Protein AF-H1VRW8-F1 (afdb_monomer_lite)

Sequence (304 aa):
MAVIACMCDESRIWDKITASVCCARELRLVHAARGQQSDLSEQDQMLAQRSVWFLYSLETDYAIHHGMLPILDLGWGSQFPSFEQGDDMIAVFYTHSELLHSVLKFQYSPRALNKSASAYDRRDRLQASCHVLNEWVSSLPTPLNEAYEAKTLQDIRDSRQLRKAFRVFCMYHQAVFFIHCPWVSPISSDDAGLSGIAEQTRERCIERCLESAFAVVKLANSGLFWEKGLERSSSSRWGDMGQLLLVSLCFIVYYLVNGEKASRKTAMPYLAICGGLFGRLSLDSDEASLLDHYLELVQMVRAN

Structure (mmCIF, N/CA/C/O backbone):
data_AF-H1VRW8-F1
#
_entry.id   AF-H1VRW8-F1
#
loop_
_atom_site.group_PDB
_atom_site.id
_atom_site.type_symbol
_atom_site.label_atom_id
_atom_site.label_alt_id
_atom_site.label_comp_id
_atom_site.label_asym_id
_atom_site.label_entity_id
_atom_site.label_seq_id
_atom_site.pdbx_PDB_ins_code
_atom_site.Cartn_x
_atom_site.Cartn_y
_atom_site.Cartn_z
_atom_site.occupancy
_atom_site.B_iso_or_equiv
_atom_site.auth_seq_id
_atom_site.auth_comp_id
_atom_site.auth_asym_id
_atom_site.auth_atom_id
_atom_site.pdbx_PDB_model_num
ATOM 1 N N . MET A 1 1 ? -4.641 -9.771 -14.505 1.00 23.50 1 MET A N 1
ATOM 2 C CA . MET A 1 1 ? -3.918 -10.866 -13.826 1.00 23.50 1 MET A CA 1
ATOM 3 C C . MET A 1 1 ? -4.057 -10.625 -12.322 1.00 23.50 1 MET A C 1
ATOM 5 O O . MET A 1 1 ? -3.219 -9.945 -11.769 1.00 23.50 1 MET A O 1
ATOM 9 N N . ALA A 1 2 ? -5.141 -10.951 -11.611 1.00 34.81 2 ALA A N 1
ATOM 10 C CA . ALA A 1 2 ? -5.995 -12.140 -11.669 1.00 34.81 2 ALA A CA 1
ATOM 11 C C . ALA A 1 2 ? -5.174 -13.436 -11.726 1.00 34.81 2 ALA A C 1
ATOM 13 O O . ALA A 1 2 ? -5.398 -14.281 -12.583 1.00 34.81 2 ALA A O 1
ATOM 14 N N . VAL A 1 3 ? -4.167 -13.536 -10.859 1.00 29.27 3 VAL A N 1
ATOM 15 C CA . VAL A 1 3 ? -3.512 -14.802 -10.536 1.00 29.27 3 VAL A CA 1
ATOM 16 C C . VAL A 1 3 ? -4.066 -15.243 -9.181 1.00 29.27 3 VAL A C 1
ATOM 18 O O . VAL A 1 3 ? -3.613 -14.783 -8.143 1.00 29.27 3 VAL A O 1
ATOM 21 N N . ILE A 1 4 ? -5.133 -16.046 -9.258 1.00 32.38 4 ILE A N 1
ATOM 22 C CA . ILE A 1 4 ? -5.378 -17.251 -8.448 1.00 32.38 4 ILE A CA 1
ATOM 23 C C . ILE A 1 4 ? -5.198 -17.016 -6.932 1.00 32.38 4 ILE A C 1
ATOM 25 O O . ILE A 1 4 ? -4.127 -17.224 -6.380 1.00 32.38 4 ILE A O 1
ATOM 29 N N . ALA A 1 5 ? -6.207 -16.501 -6.223 1.00 33.53 5 ALA A N 1
ATOM 30 C CA . ALA A 1 5 ? -7.242 -17.335 -5.593 1.00 33.53 5 ALA A CA 1
ATOM 31 C C . ALA A 1 5 ? -6.671 -18.650 -5.028 1.00 33.53 5 ALA A C 1
ATOM 33 O O . ALA A 1 5 ? -6.968 -19.737 -5.527 1.00 33.53 5 ALA A O 1
ATOM 34 N N . CYS A 1 6 ? -5.835 -18.552 -3.993 1.00 33.56 6 CYS A N 1
ATOM 35 C CA . CYS A 1 6 ? -5.402 -19.715 -3.229 1.00 33.56 6 CYS A CA 1
ATOM 36 C C . CYS A 1 6 ? -6.498 -20.076 -2.214 1.00 33.56 6 CYS A C 1
ATOM 38 O O . CYS A 1 6 ? -6.400 -19.833 -1.016 1.00 33.56 6 CYS A O 1
ATOM 40 N N . MET A 1 7 ? -7.588 -20.655 -2.723 1.00 44.28 7 MET A N 1
ATOM 41 C CA . MET A 1 7 ? -8.635 -21.245 -1.900 1.00 44.28 7 MET A CA 1
ATOM 42 C C . MET A 1 7 ? -8.117 -22.509 -1.214 1.00 44.28 7 MET A C 1
ATOM 44 O O . MET A 1 7 ? -8.010 -23.555 -1.846 1.00 44.28 7 MET A O 1
ATOM 48 N N . CYS A 1 8 ? -7.893 -22.414 0.094 1.00 35.62 8 CYS A N 1
ATOM 49 C CA . CYS A 1 8 ? -8.425 -23.339 1.098 1.00 35.62 8 CYS A CA 1
ATOM 50 C C . CYS A 1 8 ? -8.444 -22.605 2.454 1.00 35.62 8 CYS A C 1
ATOM 52 O O . CYS A 1 8 ? -7.407 -22.182 2.944 1.00 35.62 8 CYS A O 1
ATOM 54 N N . ASP A 1 9 ? -9.640 -22.459 3.037 1.00 50.91 9 ASP A N 1
ATOM 55 C CA . ASP A 1 9 ? -9.991 -21.760 4.298 1.00 50.91 9 ASP A CA 1
ATOM 56 C C . ASP A 1 9 ? -10.199 -20.221 4.246 1.00 50.91 9 ASP A C 1
ATOM 58 O O . ASP A 1 9 ? -10.736 -19.650 5.197 1.00 50.91 9 ASP A O 1
ATOM 62 N N . GLU A 1 10 ? -9.930 -19.545 3.118 1.00 55.31 10 GLU A N 1
ATOM 63 C CA . GLU A 1 10 ? -10.169 -18.091 2.963 1.00 55.31 10 GLU A CA 1
ATOM 64 C C . GLU A 1 10 ? -11.656 -17.699 2.887 1.00 55.31 10 GLU A C 1
ATOM 66 O O . GLU A 1 10 ? -12.032 -16.627 3.363 1.00 55.31 10 GLU A O 1
ATOM 71 N N . SER A 1 11 ? -12.536 -18.568 2.371 1.00 58.66 11 SER A N 1
ATOM 72 C CA . SER A 1 11 ? -13.981 -18.277 2.303 1.00 58.66 11 SER A CA 1
ATOM 73 C C . SER A 1 11 ? -14.593 -18.085 3.695 1.00 58.66 11 SER A C 1
ATOM 75 O O . SER A 1 11 ? -15.463 -17.242 3.889 1.00 58.66 11 SER A O 1
ATOM 77 N N . ARG A 1 12 ? -14.071 -18.802 4.701 1.00 69.06 12 ARG A N 1
ATOM 78 C CA . ARG A 1 12 ? -14.493 -18.646 6.098 1.00 69.06 12 ARG A CA 1
ATOM 79 C C . ARG A 1 12 ? -14.005 -17.343 6.721 1.00 69.06 12 ARG A C 1
ATOM 81 O O . ARG A 1 12 ? -14.584 -16.910 7.715 1.00 69.06 12 ARG A O 1
ATOM 88 N N . ILE A 1 13 ? -12.931 -16.743 6.204 1.00 80.50 13 ILE A N 1
ATOM 89 C CA . ILE A 1 13 ? -12.431 -15.454 6.699 1.00 80.50 13 ILE A CA 1
ATOM 90 C C . ILE A 1 13 ? -13.441 -14.368 6.347 1.00 80.50 13 ILE A C 1
ATOM 92 O O . ILE A 1 13 ? -13.844 -13.617 7.233 1.00 80.50 13 ILE A O 1
ATOM 96 N N . TRP A 1 14 ? -13.928 -14.348 5.104 1.00 85.69 14 TRP A N 1
ATOM 97 C CA . TRP A 1 14 ? -14.960 -13.399 4.699 1.00 85.69 14 TRP A CA 1
ATOM 98 C C . TRP A 1 14 ? -16.274 -13.582 5.460 1.00 85.69 14 TRP A C 1
ATOM 100 O O . TRP A 1 14 ? -16.854 -12.598 5.921 1.00 85.69 14 TRP A O 1
ATOM 110 N N . ASP A 1 15 ? -16.707 -14.829 5.673 1.00 85.44 15 ASP A N 1
ATOM 111 C CA . ASP A 1 15 ? -17.904 -15.122 6.471 1.00 85.44 15 ASP A CA 1
ATOM 112 C C . ASP A 1 15 ? -17.763 -14.591 7.907 1.00 85.44 15 ASP A C 1
ATOM 114 O O . ASP A 1 15 ? -18.689 -13.982 8.446 1.00 85.44 15 ASP A O 1
ATOM 118 N N . LYS A 1 16 ? -16.583 -14.763 8.521 1.00 87.19 16 LYS A N 1
ATOM 119 C CA . LYS A 1 16 ? -16.278 -14.236 9.860 1.00 87.19 16 LYS A CA 1
ATOM 120 C C . LYS A 1 16 ? -16.260 -12.712 9.882 1.00 87.19 16 LYS A C 1
ATOM 122 O O . LYS A 1 16 ? -16.879 -12.132 10.768 1.00 87.19 16 LYS A O 1
ATOM 127 N N . ILE A 1 17 ? -15.592 -12.071 8.919 1.00 89.12 17 ILE A N 1
ATOM 128 C CA . ILE A 1 17 ? -15.552 -10.606 8.799 1.00 89.12 17 ILE A CA 1
ATOM 129 C C . ILE A 1 17 ? -16.977 -10.063 8.660 1.00 89.12 17 ILE A C 1
ATOM 131 O O . ILE A 1 17 ? -17.381 -9.183 9.418 1.00 89.12 17 ILE A O 1
ATOM 135 N N . THR A 1 18 ? -17.775 -10.643 7.763 1.00 88.31 18 THR A N 1
ATOM 136 C CA . THR A 1 18 ? -19.164 -10.232 7.527 1.00 88.31 18 THR A CA 1
ATOM 137 C C . THR A 1 18 ? -20.024 -10.425 8.777 1.00 88.31 18 THR A C 1
ATOM 139 O O . THR A 1 18 ? -20.751 -9.512 9.170 1.00 88.31 18 THR A O 1
ATOM 142 N N . ALA A 1 19 ? -19.901 -11.565 9.467 1.00 87.38 19 ALA A N 1
ATOM 143 C CA . ALA A 1 19 ? -20.598 -11.811 10.728 1.00 87.38 19 ALA A CA 1
ATOM 144 C C . ALA A 1 19 ? -20.190 -10.808 11.823 1.00 87.38 19 ALA A C 1
ATOM 146 O O . ALA A 1 19 ? -21.047 -10.305 12.551 1.00 87.38 19 ALA A O 1
ATOM 147 N N . SER A 1 20 ? -18.903 -10.462 11.921 1.00 89.19 20 SER A N 1
ATOM 148 C CA . SER A 1 20 ? -18.413 -9.430 12.841 1.00 89.19 20 SER A CA 1
ATOM 149 C C . SER A 1 20 ? -18.966 -8.043 12.506 1.00 89.19 20 SER A C 1
ATOM 151 O O . SER A 1 20 ? -19.355 -7.314 13.417 1.00 89.19 20 SER A O 1
ATOM 153 N N . VAL A 1 21 ? -19.079 -7.690 11.222 1.00 87.88 21 VAL A N 1
ATOM 154 C CA . VAL A 1 21 ? -19.722 -6.443 10.771 1.00 87.88 21 VAL A CA 1
ATOM 155 C C . VAL A 1 21 ? -21.202 -6.409 11.151 1.00 87.88 21 VAL A C 1
ATOM 157 O O . VAL A 1 21 ? -21.678 -5.395 11.666 1.00 87.88 21 VAL A O 1
ATOM 160 N N . CYS A 1 22 ? -21.931 -7.508 10.946 1.00 87.50 22 CYS A N 1
ATOM 161 C CA . CYS A 1 22 ? -23.325 -7.631 11.374 1.00 87.50 22 CYS A CA 1
ATOM 162 C C . CYS A 1 22 ? -23.464 -7.465 12.894 1.00 87.50 22 CYS A C 1
ATOM 164 O O . CYS A 1 22 ? -24.266 -6.651 13.346 1.00 87.50 22 CYS A O 1
ATOM 166 N N . CYS A 1 23 ? -22.617 -8.137 13.675 1.00 87.69 23 CYS A N 1
ATOM 167 C CA . CYS A 1 23 ? -22.598 -8.011 15.131 1.00 87.69 23 CYS A CA 1
ATOM 168 C C . CYS A 1 23 ? -22.312 -6.565 15.581 1.00 87.69 23 CYS A C 1
ATOM 170 O O . CYS A 1 23 ? -23.032 -6.008 16.408 1.00 87.69 23 CYS A O 1
ATOM 172 N N . ALA A 1 24 ? -21.322 -5.898 14.977 1.00 86.00 24 ALA A N 1
ATOM 173 C CA . ALA A 1 24 ? -21.001 -4.504 15.284 1.00 86.00 24 ALA A CA 1
ATOM 174 C C . ALA A 1 24 ? -22.165 -3.540 14.976 1.00 86.00 24 ALA A C 1
ATOM 176 O O . ALA A 1 24 ? -22.364 -2.557 15.700 1.00 86.00 24 ALA A O 1
ATOM 177 N N . ARG A 1 25 ? -22.951 -3.823 13.924 1.00 85.69 25 ARG A N 1
ATOM 178 C CA . ARG A 1 25 ? -24.183 -3.089 13.577 1.00 85.69 25 ARG A CA 1
ATOM 179 C C . ARG A 1 25 ? -25.268 -3.283 14.625 1.00 85.69 25 ARG A C 1
ATOM 181 O O . ARG A 1 25 ? -25.836 -2.294 15.086 1.00 85.69 25 ARG A O 1
ATOM 188 N N . GLU A 1 26 ? -25.533 -4.528 15.005 1.00 86.69 26 GLU A N 1
ATOM 189 C CA . GLU A 1 26 ? -26.552 -4.884 15.998 1.00 86.69 26 GLU A CA 1
ATOM 190 C C . GLU A 1 26 ? -26.251 -4.264 17.364 1.00 86.69 26 GLU A C 1
ATOM 192 O O . GLU A 1 26 ? -27.126 -3.653 17.978 1.00 86.69 26 GLU A O 1
ATOM 197 N N . LEU A 1 27 ? -24.986 -4.315 17.785 1.00 83.94 27 LEU A N 1
ATOM 198 C CA . LEU A 1 27 ? -24.502 -3.699 19.021 1.00 83.94 27 LEU A CA 1
ATOM 199 C C . LEU A 1 27 ? -24.376 -2.169 18.936 1.00 83.94 27 LEU A C 1
ATOM 201 O O . LEU A 1 27 ? -24.047 -1.520 19.926 1.00 83.94 27 LEU A O 1
ATOM 205 N N . ARG A 1 28 ? -24.634 -1.570 17.765 1.00 84.50 28 ARG A N 1
ATOM 206 C CA . ARG A 1 28 ? -24.504 -0.128 17.503 1.00 84.50 28 ARG A CA 1
ATOM 207 C C . ARG A 1 28 ? -23.130 0.428 17.902 1.00 84.50 28 ARG A C 1
ATOM 209 O O . ARG A 1 28 ? -23.037 1.586 18.308 1.00 84.50 28 ARG A O 1
ATOM 216 N N . LEU A 1 29 ? -22.058 -0.351 17.717 1.00 80.56 29 LEU A N 1
ATOM 217 C CA . LEU A 1 29 ? -20.706 0.017 18.167 1.00 80.56 29 LEU A CA 1
ATOM 218 C C . LEU A 1 29 ? -20.201 1.327 17.554 1.00 80.56 29 LEU A C 1
ATOM 220 O O . LEU A 1 29 ? -19.465 2.055 18.202 1.00 80.56 29 LEU A O 1
ATOM 224 N N . VAL A 1 30 ? -20.640 1.682 16.345 1.00 76.44 30 VAL A N 1
ATOM 225 C CA . VAL A 1 30 ? -20.316 2.982 15.725 1.00 76.44 30 VAL A CA 1
ATOM 226 C C . VAL A 1 30 ? -20.925 4.150 16.498 1.00 76.44 30 VAL A C 1
ATOM 228 O O . VAL A 1 30 ? -20.300 5.195 16.637 1.00 76.44 30 VAL A O 1
ATOM 231 N N . HIS A 1 31 ? -22.146 3.987 17.009 1.00 74.12 31 HIS A N 1
ATOM 232 C CA . HIS A 1 31 ? -22.812 5.018 17.804 1.00 74.12 31 HIS A CA 1
ATOM 233 C C . HIS A 1 31 ? -22.132 5.138 19.172 1.00 74.12 31 HIS A C 1
ATOM 235 O O . HIS A 1 31 ? -21.858 6.250 19.619 1.00 74.12 31 HIS A O 1
ATOM 241 N N . ALA A 1 32 ? -21.778 4.003 19.788 1.00 69.25 32 ALA A N 1
ATOM 242 C CA . ALA A 1 32 ? -20.952 3.962 20.995 1.00 69.25 32 ALA A CA 1
ATOM 243 C C . ALA A 1 32 ? -19.605 4.679 20.790 1.00 69.25 32 ALA A C 1
ATOM 245 O O . ALA A 1 32 ? -19.261 5.578 21.549 1.00 69.25 32 ALA A O 1
ATOM 246 N N . ALA A 1 33 ? -18.899 4.361 19.701 1.00 69.12 33 ALA A N 1
ATOM 247 C CA . ALA A 1 33 ? -17.614 4.956 19.331 1.00 69.12 33 ALA A CA 1
ATOM 248 C C . ALA A 1 33 ? -17.690 6.457 18.998 1.00 69.12 33 ALA A C 1
ATOM 250 O O . ALA A 1 33 ? -16.664 7.129 18.955 1.00 69.12 33 ALA A O 1
ATOM 251 N N . ARG A 1 34 ? -18.888 6.987 18.721 1.00 71.06 34 ARG A N 1
ATOM 252 C CA . ARG A 1 34 ? -19.152 8.420 18.502 1.00 71.06 34 ARG A CA 1
ATOM 253 C C . ARG A 1 34 ? -19.614 9.144 19.771 1.00 71.06 34 ARG A C 1
ATOM 255 O O . ARG A 1 34 ? -20.031 10.295 19.679 1.00 71.06 34 ARG A O 1
ATOM 262 N N . GLY A 1 35 ? -19.619 8.470 20.923 1.00 68.38 35 GLY A N 1
ATOM 263 C CA . GLY A 1 35 ? -20.143 9.022 22.176 1.00 68.38 35 GLY A CA 1
ATOM 264 C C . GLY A 1 35 ? -21.657 9.262 22.149 1.00 68.38 35 GLY A C 1
ATOM 265 O O . GLY A 1 35 ? -22.179 10.036 22.943 1.00 68.38 35 GLY A O 1
ATOM 266 N N . GLN A 1 36 ? -22.385 8.626 21.223 1.00 74.12 36 GLN A N 1
ATOM 267 C CA . GLN A 1 36 ? -23.837 8.791 21.075 1.00 74.12 36 GLN A CA 1
ATOM 268 C C . GLN A 1 36 ? -24.636 7.861 22.001 1.00 74.12 36 GLN A C 1
ATOM 270 O O . GLN A 1 36 ? -25.863 7.926 22.023 1.00 74.12 36 GLN A O 1
ATOM 275 N N . GLN A 1 37 ? -23.958 6.991 22.755 1.00 73.06 37 GLN A N 1
ATOM 276 C CA . GLN A 1 37 ? -24.552 6.176 23.814 1.00 73.06 37 GLN A CA 1
ATOM 277 C C . GLN A 1 37 ? -24.079 6.695 25.174 1.00 73.06 37 GLN A C 1
ATOM 279 O O . GLN A 1 37 ? -22.949 6.440 25.583 1.00 73.06 37 GLN A O 1
ATOM 284 N N . SER A 1 38 ? -24.960 7.429 25.858 1.00 62.25 38 SER A N 1
ATOM 285 C CA . SER A 1 38 ? -24.697 8.088 27.147 1.00 62.25 38 SER A CA 1
ATOM 286 C C . SER A 1 38 ? -24.424 7.130 28.303 1.00 62.25 38 SER A C 1
ATOM 288 O O . SER A 1 38 ? -23.848 7.539 29.305 1.00 62.25 38 SER A O 1
ATOM 290 N N . ASP A 1 39 ? -24.846 5.874 28.169 1.00 78.25 39 ASP A N 1
ATOM 291 C CA . ASP A 1 39 ? -24.886 4.921 29.282 1.00 78.25 39 ASP A CA 1
ATOM 292 C C . ASP A 1 39 ? -23.589 4.103 29.408 1.00 78.25 39 ASP A C 1
ATOM 294 O O . ASP A 1 39 ? -23.427 3.335 30.354 1.00 78.25 39 ASP A O 1
ATOM 298 N N . LEU A 1 40 ? -22.662 4.252 28.454 1.00 79.12 40 LEU A N 1
ATOM 299 C CA . LEU A 1 40 ? -21.377 3.555 28.456 1.00 79.12 40 LEU A CA 1
ATOM 300 C C . LEU A 1 40 ? -20.322 4.329 29.243 1.00 79.12 40 LEU A C 1
ATOM 302 O O . LEU A 1 40 ? -20.218 5.551 29.124 1.00 79.12 40 LEU A O 1
ATOM 306 N N . SER A 1 41 ? -19.486 3.596 29.980 1.00 86.19 41 SER A N 1
ATOM 307 C CA . SER A 1 41 ? -18.291 4.170 30.592 1.00 86.19 41 SER A CA 1
ATOM 308 C C . SER A 1 41 ? -17.312 4.668 29.519 1.00 86.19 41 SER A C 1
ATOM 310 O O . SER A 1 41 ? -17.294 4.166 28.394 1.00 86.19 41 SER A O 1
ATOM 312 N N . GLU A 1 42 ? -16.454 5.628 29.864 1.00 83.12 42 GLU A N 1
ATOM 313 C CA . GLU A 1 42 ? -15.405 6.137 28.964 1.00 83.12 42 GLU A CA 1
ATOM 314 C C . GLU A 1 42 ? -14.486 5.008 28.459 1.00 83.12 42 GLU A C 1
ATOM 316 O O . GLU A 1 42 ? -14.111 4.959 27.287 1.00 83.12 42 GLU A O 1
ATOM 321 N N . GLN A 1 43 ? -14.188 4.036 29.327 1.00 84.50 43 GLN A N 1
ATOM 322 C CA . GLN A 1 43 ? -13.401 2.858 28.974 1.00 84.50 43 GLN A CA 1
ATOM 323 C C . GLN A 1 43 ? -14.112 1.975 27.939 1.00 84.50 43 GLN A C 1
ATOM 325 O O . GLN A 1 43 ? -13.477 1.524 26.983 1.00 84.50 43 GLN A O 1
ATOM 330 N N . ASP A 1 44 ? -15.420 1.758 28.087 1.00 84.00 44 ASP A N 1
ATOM 331 C CA . ASP A 1 44 ? -16.205 0.975 27.128 1.00 84.00 44 ASP A CA 1
ATOM 332 C C . ASP A 1 44 ? -16.345 1.698 25.785 1.00 84.00 44 ASP A C 1
ATOM 334 O O . ASP A 1 44 ? -16.291 1.060 24.732 1.00 84.00 44 ASP A O 1
ATOM 338 N N . GLN A 1 45 ? -16.456 3.030 25.796 1.00 81.94 45 GLN A N 1
ATOM 339 C CA . GLN A 1 45 ? -16.461 3.840 24.576 1.00 81.94 45 GLN A CA 1
ATOM 340 C C . GLN A 1 45 ? -15.124 3.733 23.827 1.00 81.94 45 GLN A C 1
ATOM 342 O O . GLN A 1 45 ? -15.120 3.493 22.616 1.00 81.94 45 GLN A O 1
ATOM 347 N N . MET A 1 46 ? -13.992 3.814 24.537 1.00 81.62 46 MET A N 1
ATOM 348 C CA . MET A 1 46 ? -12.663 3.599 23.950 1.00 81.62 46 MET A CA 1
ATOM 349 C C . MET A 1 46 ? -12.512 2.186 23.373 1.00 81.62 46 MET A C 1
ATOM 351 O O . MET A 1 46 ? -12.011 2.015 22.260 1.00 81.62 46 MET A O 1
ATOM 355 N N . LEU A 1 47 ? -12.962 1.154 24.093 1.00 83.44 47 LEU A N 1
ATOM 356 C CA . LEU A 1 47 ? -12.917 -0.227 23.605 1.00 83.44 47 LEU A CA 1
ATOM 357 C C . LEU A 1 47 ? -13.796 -0.425 22.366 1.00 83.44 47 LEU A C 1
ATOM 359 O O . LEU A 1 47 ? -13.360 -1.073 21.409 1.00 83.44 47 LEU A O 1
ATOM 363 N N . ALA A 1 48 ? -14.996 0.157 22.347 1.00 83.50 48 ALA A N 1
ATOM 364 C CA . ALA A 1 48 ? -15.880 0.130 21.188 1.00 83.50 48 ALA A CA 1
ATOM 365 C C . ALA A 1 48 ? -15.219 0.801 19.974 1.00 83.50 48 ALA A C 1
ATOM 367 O O . ALA A 1 48 ? -15.193 0.212 18.893 1.00 83.50 48 ALA A O 1
ATOM 368 N N . GLN A 1 49 ? -14.609 1.975 20.157 1.00 83.06 49 GLN A N 1
ATOM 369 C CA . GLN A 1 49 ? -13.896 2.687 19.095 1.00 83.06 49 GLN A CA 1
ATOM 370 C C . GLN A 1 49 ? -12.729 1.868 18.533 1.00 83.06 49 GLN A C 1
ATOM 372 O O . GLN A 1 49 ? -12.656 1.655 17.323 1.00 83.06 49 GLN A O 1
ATOM 377 N N . ARG A 1 50 ? -11.861 1.323 19.395 1.00 85.19 50 ARG A N 1
ATOM 378 C CA . ARG A 1 50 ? -10.729 0.483 18.961 1.00 85.19 50 ARG A CA 1
ATOM 379 C C . ARG A 1 50 ? -11.187 -0.789 18.252 1.00 85.19 50 ARG A C 1
ATOM 381 O O . ARG A 1 50 ? -10.539 -1.224 17.303 1.00 85.19 50 ARG A O 1
ATOM 388 N N . SER A 1 51 ? -12.306 -1.368 18.685 1.00 86.56 51 SER A N 1
ATOM 389 C CA . SER A 1 51 ? -12.901 -2.544 18.043 1.00 86.56 51 SER A CA 1
ATOM 390 C C . SER A 1 51 ? -13.429 -2.214 16.646 1.00 86.56 51 SER A C 1
ATOM 392 O O . SER A 1 51 ? -13.203 -2.982 15.713 1.00 86.56 51 SER A O 1
ATOM 394 N N . VAL A 1 52 ? -14.078 -1.054 16.480 1.00 86.06 52 VAL A N 1
ATOM 395 C CA . VAL A 1 52 ? -14.536 -0.563 15.171 1.00 86.06 52 VAL A CA 1
ATOM 396 C C . VAL A 1 52 ? -13.350 -0.291 14.248 1.00 86.06 52 VAL A C 1
ATOM 398 O O . VAL A 1 52 ? -13.373 -0.746 13.110 1.00 86.06 52 VAL A O 1
ATOM 401 N N . TRP A 1 53 ? -12.293 0.371 14.727 1.00 87.38 53 TRP A N 1
ATOM 402 C CA . TRP A 1 53 ? -11.072 0.616 13.948 1.00 87.38 53 TRP A CA 1
ATOM 403 C C . TRP A 1 53 ? -10.393 -0.671 13.487 1.00 87.38 53 TRP A C 1
ATOM 405 O O . TRP A 1 53 ? -10.015 -0.799 12.322 1.00 87.38 53 TRP A O 1
ATOM 415 N N . PHE A 1 54 ? -10.267 -1.643 14.389 1.00 87.88 54 PHE A N 1
ATOM 416 C CA . PHE A 1 54 ? -9.687 -2.940 14.068 1.00 87.88 54 PHE A CA 1
ATOM 417 C C . PHE A 1 54 ? -10.516 -3.690 13.019 1.00 87.88 54 PHE A C 1
ATOM 419 O O . PHE A 1 54 ? -9.967 -4.153 12.020 1.00 87.88 54 PHE A O 1
ATOM 426 N N . LEU A 1 55 ? -11.838 -3.757 13.205 1.00 89.56 55 LEU A N 1
ATOM 427 C CA . LEU A 1 55 ? -12.742 -4.407 12.258 1.00 89.56 55 LEU A CA 1
ATOM 428 C C . LEU A 1 55 ? -12.736 -3.709 10.892 1.00 89.56 55 LEU A C 1
ATOM 430 O O . LEU A 1 55 ? -12.689 -4.384 9.869 1.00 89.56 55 LEU A O 1
ATOM 434 N N . TYR A 1 56 ? -12.732 -2.374 10.881 1.00 89.62 56 TYR A N 1
ATOM 435 C CA . TYR A 1 56 ? -12.623 -1.567 9.668 1.00 89.62 56 TYR A CA 1
ATOM 436 C C . TYR A 1 56 ? -11.340 -1.868 8.896 1.00 89.62 56 TYR A C 1
ATOM 438 O O . TYR A 1 56 ? -11.386 -2.049 7.680 1.00 89.62 56 TYR A O 1
ATOM 446 N N . SER A 1 57 ? -10.215 -1.973 9.608 1.00 89.44 57 SER A N 1
ATOM 447 C CA . SER A 1 57 ? -8.919 -2.266 8.995 1.00 89.44 57 SER A CA 1
ATOM 448 C C . SER A 1 57 ? -8.904 -3.651 8.352 1.00 89.44 57 SER A C 1
ATOM 450 O O . SER A 1 57 ? -8.522 -3.792 7.196 1.00 89.44 57 SER A O 1
ATOM 452 N N . LEU A 1 58 ? -9.378 -4.668 9.080 1.00 89.06 58 LEU A N 1
ATOM 453 C CA . LEU A 1 58 ? -9.445 -6.041 8.575 1.00 89.06 58 LEU A CA 1
ATOM 454 C C . LEU A 1 58 ? -10.364 -6.178 7.359 1.00 89.06 58 LEU A C 1
ATOM 456 O O . LEU A 1 58 ? -10.018 -6.853 6.393 1.00 89.06 58 LEU A O 1
ATOM 460 N N . GLU A 1 59 ? -11.548 -5.573 7.421 1.00 90.38 59 GLU A N 1
ATOM 461 C CA . GLU A 1 59 ? -12.543 -5.676 6.356 1.00 90.38 59 GLU A CA 1
ATOM 462 C C . GLU A 1 59 ? -12.090 -4.948 5.092 1.00 90.38 59 GLU A C 1
ATOM 464 O O . GLU A 1 59 ? -12.153 -5.523 4.007 1.00 90.38 59 GLU A O 1
ATOM 469 N N . THR A 1 60 ? -11.569 -3.726 5.237 1.00 89.50 60 THR A N 1
ATOM 470 C CA . THR A 1 60 ? -11.063 -2.933 4.110 1.00 89.50 60 THR A CA 1
ATOM 471 C C . THR A 1 60 ? -9.892 -3.632 3.431 1.00 89.50 60 THR A C 1
ATOM 473 O O . THR A 1 60 ? -9.881 -3.754 2.206 1.00 89.50 60 THR A O 1
ATOM 476 N N . ASP A 1 61 ? -8.927 -4.116 4.214 1.00 86.38 61 ASP A N 1
ATOM 477 C CA . ASP A 1 61 ? -7.765 -4.830 3.693 1.00 86.38 61 ASP A CA 1
ATOM 478 C C . ASP A 1 61 ? -8.186 -6.089 2.923 1.00 86.38 61 ASP A C 1
ATOM 480 O O . ASP A 1 61 ? -7.797 -6.271 1.767 1.00 86.38 61 ASP A O 1
ATOM 484 N N . TYR A 1 62 ? -9.068 -6.907 3.508 1.00 86.75 62 TYR A N 1
ATOM 485 C CA . TYR A 1 62 ? -9.584 -8.102 2.844 1.00 86.75 62 TYR A CA 1
ATOM 486 C C . TYR A 1 62 ? -10.323 -7.754 1.547 1.00 86.75 62 TYR A C 1
ATOM 488 O O . TYR A 1 62 ? -10.057 -8.360 0.507 1.00 86.75 62 TYR A O 1
ATOM 496 N N . ALA A 1 63 ? -11.231 -6.774 1.582 1.00 87.81 63 ALA A N 1
ATOM 497 C CA . ALA A 1 63 ? -12.009 -6.371 0.418 1.00 87.81 63 ALA A CA 1
ATOM 498 C C . ALA A 1 63 ? -11.100 -5.921 -0.733 1.00 87.81 63 ALA A C 1
ATOM 500 O O . ALA A 1 63 ? -11.248 -6.408 -1.854 1.00 87.81 63 ALA A O 1
ATOM 501 N N . ILE A 1 64 ? -10.110 -5.069 -0.456 1.00 85.38 64 ILE A N 1
ATOM 502 C CA . ILE A 1 64 ? -9.180 -4.557 -1.470 1.00 85.38 64 ILE A CA 1
ATOM 503 C C . ILE A 1 64 ? -8.345 -5.684 -2.081 1.00 85.38 64 ILE A C 1
ATOM 505 O O . ILE A 1 64 ? -8.256 -5.769 -3.309 1.00 85.38 64 ILE A O 1
ATOM 509 N N . HIS A 1 65 ? -7.789 -6.580 -1.262 1.00 82.75 65 HIS A N 1
ATOM 510 C CA . HIS A 1 65 ? -7.006 -7.720 -1.750 1.00 82.75 65 HIS A CA 1
ATOM 511 C C . HIS A 1 65 ? -7.807 -8.650 -2.672 1.00 82.75 65 HIS A C 1
ATOM 513 O O . HIS A 1 65 ? -7.245 -9.239 -3.595 1.00 82.75 65 HIS A O 1
ATOM 519 N N . HIS A 1 66 ? -9.122 -8.739 -2.470 1.00 82.56 66 HIS A N 1
ATOM 520 C CA . HIS A 1 66 ? -10.020 -9.574 -3.270 1.00 82.56 66 HIS A CA 1
ATOM 521 C C . HIS A 1 66 ? -10.747 -8.798 -4.382 1.00 82.56 66 HIS A C 1
ATOM 523 O O . HIS A 1 66 ? -11.623 -9.351 -5.047 1.00 82.56 66 HIS A O 1
ATOM 529 N N . GLY A 1 67 ? -10.404 -7.523 -4.608 1.00 80.00 67 GLY A N 1
ATOM 530 C CA . GLY A 1 67 ? -11.043 -6.687 -5.629 1.00 80.00 67 GLY A CA 1
ATOM 531 C C . GLY A 1 67 ? -12.519 -6.376 -5.348 1.00 80.00 67 GLY A C 1
ATOM 532 O O . GLY A 1 67 ? -13.287 -6.128 -6.278 1.00 80.00 67 GLY A O 1
ATOM 533 N N . MET A 1 68 ? -12.924 -6.412 -4.080 1.00 84.06 68 MET A N 1
ATOM 534 C CA . MET A 1 68 ? -14.266 -6.088 -3.605 1.00 84.06 68 MET A CA 1
ATOM 535 C C . MET A 1 68 ? -14.334 -4.649 -3.079 1.00 84.06 68 MET A C 1
ATOM 537 O O . MET A 1 68 ? -13.329 -4.048 -2.699 1.00 84.06 68 MET A O 1
ATOM 541 N N . LEU A 1 69 ? -15.545 -4.090 -3.035 1.00 82.56 69 LEU A N 1
ATOM 542 C CA . LEU A 1 69 ? -15.797 -2.826 -2.342 1.00 82.56 69 LEU A CA 1
ATOM 543 C C . LEU A 1 69 ? -15.987 -3.095 -0.842 1.00 82.56 69 LEU A C 1
ATOM 545 O O . LEU A 1 69 ? -16.769 -3.993 -0.517 1.00 82.56 69 LEU A O 1
ATOM 549 N N . PRO A 1 70 ? -15.348 -2.316 0.052 1.00 86.94 70 PRO A N 1
ATOM 550 C CA . PRO A 1 70 ? -15.580 -2.440 1.486 1.00 86.94 70 PRO A CA 1
ATOM 551 C C . PRO A 1 70 ? -17.064 -2.274 1.856 1.00 86.94 70 PRO A C 1
ATOM 553 O O . PRO A 1 70 ? -17.755 -1.384 1.347 1.00 86.94 70 PRO A O 1
ATOM 556 N N . ILE A 1 71 ? -17.560 -3.129 2.752 1.00 86.50 71 ILE A N 1
ATOM 557 C CA . ILE A 1 71 ? -18.910 -3.076 3.332 1.00 86.50 71 ILE A CA 1
ATOM 558 C C . ILE A 1 71 ? -19.018 -1.913 4.323 1.00 86.50 71 ILE A C 1
ATOM 560 O O . ILE A 1 71 ? -20.096 -1.318 4.482 1.00 86.50 71 ILE A O 1
ATOM 564 N N . LEU A 1 72 ? -17.933 -1.627 5.044 1.00 83.88 72 LEU A N 1
ATOM 565 C CA . LEU A 1 72 ? -17.863 -0.533 5.999 1.00 83.88 72 LEU A CA 1
ATOM 566 C C . LEU A 1 72 ? -17.524 0.766 5.265 1.00 83.88 72 LEU A C 1
ATOM 568 O O . LEU A 1 72 ? -16.515 0.868 4.575 1.00 83.88 72 LEU A O 1
ATOM 572 N N . ASP A 1 73 ? -18.378 1.780 5.404 1.00 79.56 73 ASP A N 1
ATOM 573 C CA . ASP A 1 73 ? -18.151 3.072 4.753 1.00 79.56 73 ASP A CA 1
ATOM 574 C C . ASP A 1 73 ? -17.095 3.898 5.509 1.00 79.56 73 ASP A C 1
ATOM 576 O O . ASP A 1 73 ? -16.969 3.774 6.724 1.00 79.56 73 ASP A O 1
ATOM 580 N N . LEU A 1 74 ? -16.410 4.813 4.813 1.00 69.44 74 LEU A N 1
ATOM 581 C CA . LEU A 1 74 ? -15.442 5.766 5.386 1.00 69.44 74 LEU A CA 1
ATOM 582 C C . LEU A 1 74 ? -16.012 6.514 6.602 1.00 69.44 74 LEU A C 1
ATOM 584 O O . LEU A 1 74 ? -15.305 6.802 7.558 1.00 69.44 74 LEU A O 1
ATOM 588 N N . GLY A 1 75 ? -17.320 6.787 6.606 1.00 65.62 75 GLY A N 1
ATOM 589 C CA . GLY A 1 75 ? -17.985 7.451 7.726 1.00 65.62 75 GLY A CA 1
ATOM 590 C C . GLY A 1 75 ? -17.982 6.649 9.031 1.00 65.62 75 GLY A C 1
ATOM 591 O O . GLY A 1 75 ? -18.358 7.189 10.063 1.00 65.62 75 GLY A O 1
ATOM 592 N N . TRP A 1 76 ? -17.594 5.376 9.035 1.00 67.75 76 TRP A N 1
ATOM 593 C CA . TRP A 1 76 ? -17.533 4.565 10.254 1.00 67.75 76 TRP A CA 1
ATOM 594 C C . TRP A 1 76 ? -16.376 4.964 11.175 1.00 67.75 76 TRP A C 1
ATOM 596 O O . TRP A 1 76 ? -16.414 4.656 12.367 1.00 67.75 76 TRP A O 1
ATOM 606 N N . GLY A 1 77 ? -15.426 5.738 10.651 1.00 59.91 77 GLY A N 1
ATOM 607 C CA . GLY A 1 77 ? -14.481 6.519 11.427 1.00 59.91 77 GLY A CA 1
ATOM 608 C C . GLY A 1 77 ? -15.148 7.581 12.274 1.00 59.91 77 GLY A C 1
ATOM 609 O O . GLY A 1 77 ? -15.655 8.570 11.751 1.00 59.91 77 GLY A O 1
ATOM 610 N N . SER A 1 78 ? -15.193 7.391 13.590 1.00 56.34 78 SER A N 1
ATOM 611 C CA . SER A 1 78 ? -15.853 8.345 14.483 1.00 56.34 78 SER A CA 1
ATOM 612 C C . SER A 1 78 ? -15.009 9.578 14.804 1.00 56.34 78 SER A C 1
ATOM 614 O O . SER A 1 78 ? -15.592 10.609 15.120 1.00 56.34 78 SER A O 1
ATOM 616 N N . GLN A 1 79 ? -13.679 9.493 14.698 1.00 61.59 79 GLN A N 1
ATOM 617 C CA . GLN A 1 79 ? -12.699 10.553 14.967 1.00 61.59 79 GLN A CA 1
ATOM 618 C C . GLN A 1 79 ? -11.336 10.117 14.416 1.00 61.59 79 GLN A C 1
ATOM 620 O O . GLN A 1 79 ? -10.995 8.935 14.507 1.00 61.59 79 GLN A O 1
ATOM 625 N N . PHE A 1 80 ? -10.555 11.058 13.876 1.00 59.31 80 PHE A N 1
ATOM 626 C CA . PHE A 1 80 ? -9.152 10.795 13.555 1.00 59.31 80 PHE A CA 1
ATOM 627 C C . PHE A 1 80 ? -8.422 10.488 14.874 1.00 59.31 80 PHE A C 1
ATOM 629 O O . PHE A 1 80 ? -8.566 11.274 15.816 1.00 59.31 80 PHE A O 1
ATOM 636 N N . PRO A 1 81 ? -7.702 9.361 14.995 1.00 63.56 81 PRO A N 1
ATOM 637 C CA . PRO A 1 81 ? -7.034 9.012 16.242 1.00 63.56 81 PRO A CA 1
ATOM 638 C C . PRO A 1 81 ? -6.074 10.124 16.672 1.00 63.56 81 PRO A C 1
ATOM 640 O O . PRO A 1 81 ? -5.234 10.557 15.880 1.00 63.56 81 PRO A O 1
ATOM 643 N N . SER A 1 82 ? -6.153 10.564 17.933 1.00 60.56 82 SER A N 1
ATOM 644 C CA . SER A 1 82 ? -5.055 11.325 18.520 1.00 60.56 82 SER A CA 1
ATOM 645 C C . SER A 1 82 ? -3.918 10.344 18.813 1.00 60.56 82 SER A C 1
ATOM 647 O O . SER A 1 82 ? -4.067 9.375 19.559 1.00 60.56 82 SER A O 1
ATOM 649 N N . PHE A 1 83 ? -2.754 10.554 18.197 1.00 61.97 83 PHE A N 1
ATOM 650 C CA . PHE A 1 83 ? -1.563 9.738 18.453 1.00 61.97 83 PHE A CA 1
ATOM 651 C C . PHE A 1 83 ? -0.898 10.128 19.786 1.00 61.97 83 PHE A C 1
ATOM 653 O O . PHE A 1 83 ? 0.321 10.249 19.857 1.00 61.97 83 PHE A O 1
ATOM 660 N N . GLU A 1 84 ? -1.674 10.338 20.853 1.00 54.16 84 GLU A N 1
ATOM 661 C CA . GLU A 1 84 ? -1.188 10.855 22.144 1.00 54.16 84 GLU A CA 1
ATOM 662 C C . GLU A 1 84 ? -0.118 9.965 22.793 1.00 54.16 84 GLU A C 1
ATOM 664 O O . GLU A 1 84 ? 0.753 10.463 23.501 1.00 54.16 84 GLU A O 1
ATOM 669 N N . GLN A 1 85 ? -0.123 8.660 22.500 1.00 54.78 85 GLN A N 1
ATOM 670 C CA . GLN A 1 85 ? 0.918 7.718 22.938 1.00 54.78 85 GLN A CA 1
ATOM 671 C C . GLN A 1 85 ? 1.963 7.398 21.853 1.00 54.78 85 GLN A C 1
ATOM 673 O O . GLN A 1 85 ? 2.887 6.625 22.092 1.00 54.78 85 GLN A O 1
ATOM 678 N N . GLY A 1 86 ? 1.860 8.009 20.667 1.00 54.62 86 GLY A N 1
ATOM 679 C CA . GLY A 1 86 ? 2.876 7.972 19.609 1.00 54.62 86 GLY A CA 1
ATOM 680 C C . GLY A 1 86 ? 3.166 6.597 18.994 1.00 54.62 86 GLY A C 1
ATOM 681 O O . GLY A 1 86 ? 4.070 6.474 18.171 1.00 54.62 86 GLY A O 1
ATOM 682 N N . ASP A 1 87 ? 2.452 5.542 19.392 1.00 64.06 87 ASP A N 1
ATOM 683 C CA . ASP A 1 87 ? 2.865 4.176 19.078 1.00 64.06 87 ASP A CA 1
ATOM 684 C C . ASP A 1 87 ? 1.695 3.191 18.866 1.00 64.06 87 ASP A C 1
ATOM 686 O O . ASP A 1 87 ? 1.907 1.971 18.789 1.00 64.06 87 ASP A O 1
ATOM 690 N N . ASP A 1 88 ? 0.475 3.710 18.727 1.00 84.69 88 ASP A N 1
ATOM 691 C CA . ASP A 1 88 ? -0.739 2.921 18.556 1.00 84.69 88 ASP A CA 1
ATOM 692 C C . ASP A 1 88 ? -0.879 2.363 17.133 1.00 84.69 88 ASP A C 1
ATOM 694 O O . ASP A 1 88 ? -1.397 3.009 16.223 1.00 84.69 88 ASP A O 1
ATOM 698 N N . MET A 1 89 ? -0.468 1.109 16.948 1.00 87.62 89 MET A N 1
ATOM 699 C CA . MET A 1 89 ? -0.572 0.458 15.644 1.00 87.62 89 MET A CA 1
ATOM 700 C C . MET A 1 89 ? -2.014 0.256 15.173 1.00 87.62 89 MET A C 1
ATOM 702 O O . MET A 1 89 ? -2.211 0.221 13.967 1.00 87.62 89 MET A O 1
ATOM 706 N N . ILE A 1 90 ? -3.016 0.141 16.058 1.00 87.81 90 ILE A N 1
ATOM 707 C CA . ILE A 1 90 ? -4.420 -0.008 15.622 1.00 87.81 90 ILE A CA 1
ATOM 708 C C . ILE A 1 90 ? -4.870 1.266 14.907 1.00 87.81 90 ILE A C 1
ATOM 710 O O . ILE A 1 90 ? -5.451 1.180 13.830 1.00 87.81 90 ILE A O 1
ATOM 714 N N . ALA A 1 91 ? -4.534 2.430 15.466 1.00 87.31 91 ALA A N 1
ATOM 715 C CA . ALA A 1 91 ? -4.769 3.716 14.822 1.00 87.31 91 ALA A CA 1
ATOM 716 C C . ALA A 1 91 ? -4.047 3.818 13.467 1.00 87.31 91 ALA A C 1
ATOM 718 O O . ALA A 1 91 ? -4.650 4.254 12.493 1.00 87.31 91 ALA A O 1
ATOM 719 N N . VAL A 1 92 ? -2.790 3.361 13.383 1.00 90.50 92 VAL A N 1
ATOM 720 C CA . VAL A 1 92 ? -2.015 3.347 12.126 1.00 90.50 92 VAL A CA 1
ATOM 721 C C . VAL A 1 92 ? -2.658 2.450 11.059 1.00 90.50 92 VAL A C 1
ATOM 723 O O . VAL A 1 92 ? -2.799 2.883 9.918 1.00 90.50 92 VAL A O 1
ATOM 726 N N . PHE A 1 93 ? -3.063 1.223 11.412 1.00 89.75 93 PHE A N 1
ATOM 727 C CA . PHE A 1 93 ? -3.760 0.304 10.496 1.00 89.75 93 PHE A CA 1
ATOM 728 C C . PHE A 1 93 ? -5.077 0.904 9.995 1.00 89.75 93 PHE A C 1
ATOM 730 O O . PHE A 1 93 ? -5.398 0.823 8.809 1.00 89.75 93 PHE A O 1
ATOM 737 N N . TYR A 1 94 ? -5.814 1.541 10.899 1.00 89.19 94 TYR A N 1
ATOM 738 C CA . TYR A 1 94 ? -7.089 2.163 10.595 1.00 89.19 94 TYR A CA 1
ATOM 739 C C . TYR A 1 94 ? -6.941 3.345 9.630 1.00 89.19 94 TYR A C 1
ATOM 741 O O . TYR A 1 94 ? -7.587 3.348 8.582 1.00 89.19 94 TYR A O 1
ATOM 749 N N . THR A 1 95 ? -6.041 4.295 9.906 1.00 90.69 95 THR A N 1
ATOM 750 C CA . THR A 1 95 ? -5.834 5.454 9.021 1.00 90.69 95 THR A CA 1
ATOM 751 C C . THR A 1 95 ? -5.206 5.060 7.682 1.00 90.69 95 THR A C 1
ATOM 753 O O . THR A 1 95 ? -5.505 5.673 6.658 1.00 90.69 95 THR A O 1
ATOM 756 N N . HIS A 1 96 ? -4.392 3.998 7.645 1.00 93.06 96 HIS A N 1
ATOM 757 C CA . HIS A 1 96 ? -3.915 3.407 6.388 1.00 93.06 96 HIS A CA 1
ATOM 758 C C . HIS A 1 96 ? -5.064 2.796 5.573 1.00 93.06 96 HIS A C 1
ATOM 760 O O . HIS A 1 96 ? -5.155 3.009 4.364 1.00 93.06 96 HIS A O 1
ATOM 766 N N . SER A 1 97 ? -5.999 2.113 6.230 1.00 92.06 97 SER A N 1
ATOM 767 C CA . SER A 1 97 ? -7.191 1.563 5.574 1.00 92.06 97 SER A CA 1
ATOM 768 C C . SER A 1 97 ? -8.116 2.667 5.052 1.00 92.06 97 SER A C 1
ATOM 770 O O . SER A 1 97 ? -8.656 2.558 3.952 1.00 92.06 97 SER A O 1
ATOM 772 N N . GLU A 1 98 ? -8.269 3.775 5.785 1.00 91.06 98 GLU A N 1
ATOM 773 C CA . GLU A 1 98 ? -8.977 4.967 5.295 1.00 91.06 98 GLU A CA 1
ATOM 774 C C . GLU A 1 98 ? -8.316 5.573 4.055 1.00 91.06 98 GLU A C 1
ATOM 776 O O . GLU A 1 98 ? -9.013 5.925 3.097 1.00 91.06 98 GLU A O 1
ATOM 781 N N . LEU A 1 99 ? -6.982 5.654 4.044 1.00 93.38 99 LEU A N 1
ATOM 782 C CA . LEU A 1 99 ? -6.202 6.058 2.878 1.00 93.38 99 LEU A CA 1
ATOM 783 C C . LEU A 1 99 ? -6.521 5.156 1.676 1.00 93.38 99 LEU A C 1
ATOM 785 O O . LEU A 1 99 ? -6.918 5.660 0.623 1.00 93.38 99 LEU A O 1
ATOM 789 N N . LEU A 1 100 ? -6.401 3.833 1.824 1.00 93.12 100 LEU A N 1
ATOM 790 C CA . LEU A 1 100 ? -6.641 2.898 0.723 1.00 93.12 100 LEU A CA 1
ATOM 791 C C . LEU A 1 100 ? -8.094 2.943 0.228 1.00 93.12 100 LEU A C 1
ATOM 793 O O . LEU A 1 100 ? -8.332 2.980 -0.980 1.00 93.12 100 LEU A O 1
ATOM 797 N N . HIS A 1 101 ? -9.072 3.022 1.132 1.00 91.38 101 HIS A N 1
ATOM 798 C CA . HIS A 1 101 ? -10.482 3.160 0.764 1.00 91.38 101 HIS A CA 1
ATOM 799 C C . HIS A 1 101 ? -10.753 4.499 0.047 1.00 91.38 101 HIS A C 1
ATOM 801 O O . HIS A 1 101 ? -11.494 4.544 -0.938 1.00 91.38 101 HIS A O 1
ATOM 807 N N . SER A 1 102 ? -10.106 5.593 0.458 1.00 91.12 102 SER A N 1
ATOM 808 C CA . SER A 1 102 ? -10.205 6.888 -0.232 1.00 91.12 102 SER A CA 1
ATOM 809 C C . SER A 1 102 ? -9.660 6.810 -1.659 1.00 91.12 102 SER A C 1
ATOM 811 O O . SER A 1 102 ? -10.348 7.204 -2.605 1.00 91.12 102 SER A O 1
ATOM 813 N N . VAL A 1 103 ? -8.475 6.216 -1.838 1.00 91.50 103 VAL A N 1
ATOM 814 C CA . VAL A 1 103 ? -7.890 5.944 -3.163 1.00 91.50 103 VAL A CA 1
ATOM 815 C C . VAL A 1 103 ? -8.833 5.080 -3.997 1.00 91.50 103 VAL A C 1
ATOM 817 O O . VAL A 1 103 ? -9.078 5.386 -5.168 1.00 91.50 103 VAL A O 1
ATOM 820 N N . LEU A 1 104 ? -9.434 4.055 -3.386 1.00 89.12 104 LEU A N 1
ATOM 821 C CA . LEU A 1 104 ? -10.397 3.186 -4.047 1.00 89.12 104 LEU A CA 1
ATOM 822 C C . LEU A 1 104 ? -11.601 3.982 -4.582 1.00 89.12 104 LEU A C 1
ATOM 824 O O . LEU A 1 104 ? -11.981 3.837 -5.746 1.00 89.12 104 LEU A O 1
ATOM 828 N N . LYS A 1 105 ? -12.164 4.898 -3.783 1.00 86.94 105 LYS A N 1
ATOM 829 C CA . LYS A 1 105 ? -13.264 5.772 -4.224 1.00 86.94 105 LYS A CA 1
ATOM 830 C C . LYS A 1 105 ? -12.839 6.735 -5.335 1.00 86.94 105 LYS A C 1
ATOM 832 O O . LYS A 1 105 ? -13.600 6.925 -6.292 1.00 86.94 105 LYS A O 1
ATOM 837 N N . PHE A 1 106 ? -11.650 7.332 -5.233 1.00 88.19 106 PHE A N 1
ATOM 838 C CA . PHE A 1 106 ? -11.151 8.286 -6.227 1.00 88.19 106 PHE A CA 1
ATOM 839 C C . PHE A 1 106 ? -10.879 7.630 -7.579 1.00 88.19 106 PHE A C 1
ATOM 841 O O . PHE A 1 106 ? -11.235 8.202 -8.609 1.00 88.19 106 PHE A O 1
ATOM 848 N N . GLN A 1 107 ? -10.271 6.444 -7.583 1.00 85.56 107 GLN A N 1
ATOM 849 C CA . GLN A 1 107 ? -9.762 5.823 -8.805 1.00 85.56 107 GLN A CA 1
ATOM 850 C C . GLN A 1 107 ? -10.693 4.743 -9.379 1.00 85.56 107 GLN A C 1
ATOM 852 O O . GLN A 1 107 ? -10.760 4.605 -10.598 1.00 85.56 107 GLN A O 1
ATOM 857 N N . TYR A 1 108 ? -11.469 4.043 -8.544 1.00 79.44 108 TYR A N 1
ATOM 858 C CA . TYR A 1 108 ? -12.197 2.826 -8.942 1.00 79.44 108 TYR A CA 1
ATOM 859 C C . TYR A 1 108 ? -13.707 2.864 -8.683 1.00 79.44 108 TYR A C 1
ATOM 861 O O . TYR A 1 108 ? -14.402 1.883 -8.945 1.00 79.44 108 TYR A O 1
ATOM 869 N N . SER A 1 109 ? -14.264 3.979 -8.197 1.00 78.50 109 SER A N 1
ATOM 870 C CA . SER A 1 109 ? -15.724 4.090 -8.085 1.00 78.50 109 SER A CA 1
ATOM 871 C C . SER A 1 109 ? -16.400 3.963 -9.462 1.00 78.50 109 SER A C 1
ATOM 873 O O . SER A 1 109 ? -15.821 4.381 -10.467 1.00 78.50 109 SER A O 1
ATOM 875 N N . PRO A 1 110 ? -17.659 3.491 -9.549 1.00 74.12 110 PRO A N 1
ATOM 876 C CA . PRO A 1 110 ? -18.389 3.442 -10.821 1.00 74.12 110 PRO A CA 1
ATOM 877 C C . PRO A 1 110 ? -18.401 4.794 -11.545 1.00 74.12 110 PRO A C 1
ATOM 879 O O . PRO A 1 110 ? -18.260 4.873 -12.761 1.00 74.12 110 PRO A O 1
ATOM 882 N N . ARG A 1 111 ? -18.484 5.894 -10.783 1.00 73.06 111 ARG A N 1
ATOM 883 C CA . ARG A 1 111 ? -18.351 7.253 -11.317 1.00 73.06 111 ARG A CA 1
ATOM 884 C C . ARG A 1 111 ? -16.950 7.525 -11.868 1.00 73.06 111 ARG A C 1
ATOM 886 O O . ARG A 1 111 ? -16.851 8.178 -12.902 1.00 73.06 111 ARG A O 1
ATOM 893 N N . ALA A 1 112 ? -15.892 7.071 -11.200 1.00 71.12 112 ALA A N 1
ATOM 894 C CA . ALA A 1 112 ? -14.526 7.216 -11.688 1.00 71.12 112 ALA A CA 1
ATOM 895 C C . ALA A 1 112 ? -14.307 6.434 -12.996 1.00 71.12 112 ALA A C 1
ATOM 897 O O . ALA A 1 112 ? -13.772 6.995 -13.954 1.00 71.12 112 ALA A O 1
ATOM 898 N N . LEU A 1 113 ? -14.805 5.199 -13.069 1.00 71.88 113 LEU A N 1
ATOM 899 C CA . LEU A 1 113 ? -14.714 4.352 -14.261 1.00 71.88 113 LEU A CA 1
ATOM 900 C C . LEU A 1 113 ? -15.528 4.919 -15.440 1.00 71.88 113 LEU A C 1
ATOM 902 O O . LEU A 1 113 ? -15.052 4.914 -16.573 1.00 71.88 113 LEU A O 1
ATOM 906 N N . ASN A 1 114 ? -16.705 5.497 -15.169 1.00 66.19 114 ASN A N 1
ATOM 907 C CA . ASN A 1 114 ? -17.571 6.099 -16.193 1.00 66.19 114 ASN A CA 1
ATOM 908 C C . ASN A 1 114 ? -17.101 7.488 -16.669 1.00 66.19 114 ASN A C 1
ATOM 910 O O . ASN A 1 114 ? -17.363 7.868 -17.806 1.00 66.19 114 ASN A O 1
ATOM 914 N N . LYS A 1 115 ? -16.418 8.272 -15.821 1.00 57.22 115 LYS A N 1
ATOM 915 C CA . LYS A 1 115 ? -15.879 9.609 -16.154 1.00 57.22 115 LYS A CA 1
ATOM 916 C C . LYS A 1 115 ? -14.433 9.551 -16.668 1.00 57.22 115 LYS A C 1
ATOM 918 O O . LYS A 1 115 ? -13.633 10.433 -16.371 1.00 57.22 115 LYS A O 1
ATOM 923 N N . SER A 1 116 ? -14.057 8.496 -17.378 1.00 56.19 116 SER A N 1
ATOM 924 C CA . SER A 1 116 ? -12.680 8.243 -17.823 1.00 56.19 116 SER A CA 1
ATOM 925 C C . SER A 1 116 ? -12.234 9.073 -19.041 1.00 56.19 116 SER A C 1
ATOM 927 O O . SER A 1 116 ? -11.125 8.861 -19.528 1.00 56.19 116 SER A O 1
ATOM 929 N N . ALA A 1 117 ? -13.037 10.034 -19.515 1.00 57.47 117 ALA A N 1
ATOM 930 C CA . ALA A 1 117 ? -12.853 10.661 -20.828 1.00 57.47 117 ALA A CA 1
ATOM 931 C C . ALA A 1 117 ? -11.839 11.827 -20.901 1.00 57.47 117 ALA A C 1
ATOM 933 O O . ALA A 1 117 ? -11.441 12.183 -22.003 1.00 57.47 117 ALA A O 1
ATOM 934 N N . SER A 1 118 ? -11.412 12.439 -19.783 1.00 66.38 118 SER A N 1
ATOM 935 C CA . SER A 1 118 ? -10.470 13.579 -19.814 1.00 66.38 118 SER A CA 1
ATOM 936 C C . SER A 1 118 ? -9.165 13.282 -19.061 1.00 66.38 118 SER A C 1
ATOM 938 O O . SER A 1 118 ? -9.170 12.715 -17.965 1.00 66.38 118 SER A O 1
ATOM 940 N N . ALA A 1 119 ? -8.024 13.682 -19.635 1.00 66.00 119 ALA A N 1
ATOM 941 C CA . ALA A 1 119 ? -6.713 13.553 -18.989 1.00 66.00 119 ALA A CA 1
ATOM 942 C C . ALA A 1 119 ? -6.585 14.420 -17.718 1.00 66.00 119 ALA A C 1
ATOM 944 O O . ALA A 1 119 ? -5.864 14.053 -16.791 1.00 66.00 119 ALA A O 1
ATOM 945 N N . TYR A 1 120 ? -7.315 15.539 -17.649 1.00 65.69 120 TYR A N 1
ATOM 946 C CA . TYR A 1 120 ? -7.351 16.420 -16.479 1.00 65.69 120 TYR A CA 1
ATOM 947 C C . TYR A 1 120 ? -8.048 15.748 -15.288 1.00 65.69 120 TYR A C 1
ATOM 949 O O . TYR A 1 120 ? -7.472 15.688 -14.206 1.00 65.69 120 TYR A O 1
ATOM 957 N N . ASP A 1 121 ? -9.203 15.112 -15.509 1.00 75.88 121 ASP A N 1
ATOM 958 C CA . ASP A 1 121 ? -9.918 14.361 -14.468 1.00 75.88 121 ASP A CA 1
ATOM 959 C C . ASP A 1 121 ? -9.069 13.205 -13.916 1.00 75.88 121 ASP A C 1
ATOM 961 O O . ASP A 1 121 ? -9.122 12.898 -12.723 1.00 75.88 121 ASP A O 1
ATOM 965 N N . ARG A 1 122 ? -8.291 12.543 -14.784 1.00 76.38 12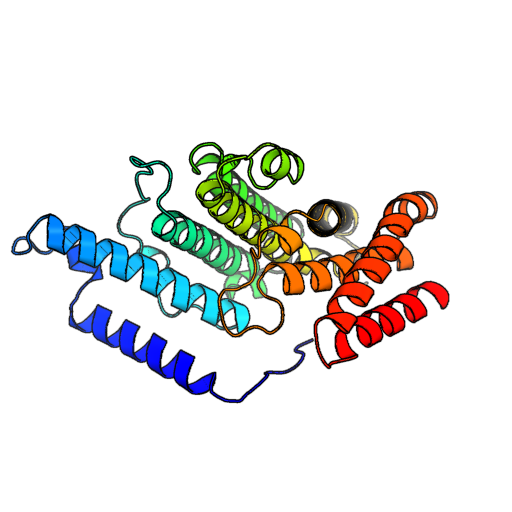2 ARG A N 1
ATOM 966 C CA . ARG A 1 122 ? -7.357 11.473 -14.399 1.00 76.38 122 ARG A CA 1
ATOM 967 C C . ARG A 1 122 ? -6.239 12.013 -13.500 1.00 76.38 122 ARG A C 1
ATOM 969 O O . ARG A 1 122 ? -5.992 11.457 -12.429 1.00 76.38 122 ARG A O 1
ATOM 976 N N . ARG A 1 123 ? -5.612 13.125 -13.896 1.00 83.56 123 ARG A N 1
ATOM 977 C CA . ARG A 1 123 ? -4.554 13.793 -13.125 1.00 83.56 123 ARG A CA 1
ATOM 978 C C . ARG A 1 123 ? -5.046 14.271 -11.758 1.00 83.56 123 ARG A C 1
ATOM 980 O O . ARG A 1 123 ? -4.352 14.050 -10.769 1.00 83.56 123 ARG A O 1
ATOM 987 N N . ASP A 1 124 ? -6.228 14.873 -11.687 1.00 86.88 124 ASP A N 1
ATOM 988 C CA . ASP A 1 124 ? -6.778 15.401 -10.434 1.00 86.88 124 ASP A CA 1
ATOM 989 C C . ASP A 1 124 ? -7.054 14.284 -9.417 1.00 86.88 124 ASP A C 1
ATOM 991 O O . ASP A 1 124 ? -6.756 14.427 -8.231 1.00 86.88 124 ASP A O 1
ATOM 995 N N . ARG A 1 125 ? -7.550 13.126 -9.872 1.00 87.56 125 ARG A N 1
ATOM 996 C CA . ARG A 1 125 ? -7.761 11.948 -9.007 1.00 87.56 125 ARG A CA 1
ATOM 997 C C . ARG A 1 125 ? -6.455 11.366 -8.492 1.00 87.56 125 ARG A C 1
ATOM 999 O O . ARG A 1 125 ? -6.375 10.990 -7.320 1.00 87.56 125 ARG A O 1
ATOM 1006 N N . LEU A 1 126 ? -5.437 11.294 -9.349 1.00 90.81 126 LEU A N 1
ATOM 1007 C CA . LEU A 1 126 ? -4.101 10.885 -8.930 1.00 90.81 126 LEU A CA 1
ATOM 1008 C C . LEU A 1 126 ? -3.542 11.872 -7.900 1.00 90.81 126 LEU A C 1
ATOM 1010 O O . LEU A 1 126 ? -3.037 11.452 -6.865 1.00 90.81 126 LEU A O 1
ATOM 1014 N N . GLN A 1 127 ? -3.688 13.178 -8.131 1.00 92.38 127 GLN A N 1
ATOM 1015 C CA . GLN A 1 127 ? -3.238 14.203 -7.194 1.00 92.38 127 GLN A CA 1
ATOM 1016 C C . GLN A 1 127 ? -3.961 14.110 -5.844 1.00 92.38 127 GLN A C 1
ATOM 1018 O O . GLN A 1 127 ? -3.299 14.185 -4.812 1.00 92.38 127 GLN A O 1
ATOM 1023 N N . ALA A 1 128 ? -5.277 13.884 -5.839 1.00 92.31 128 ALA A N 1
ATOM 1024 C CA . ALA A 1 128 ? -6.041 13.640 -4.617 1.00 92.31 128 ALA A CA 1
ATOM 1025 C C . ALA A 1 128 ? -5.545 12.387 -3.875 1.00 92.31 128 ALA A C 1
ATOM 1027 O O . ALA A 1 128 ? -5.380 12.418 -2.660 1.00 92.31 128 ALA A O 1
ATOM 1028 N N . SER A 1 129 ? -5.228 11.315 -4.608 1.00 95.06 129 SER A N 1
ATOM 1029 C CA . SER A 1 129 ? -4.666 10.077 -4.047 1.00 95.06 129 SER A CA 1
ATOM 1030 C C . SER A 1 129 ? -3.278 10.300 -3.428 1.00 95.06 129 SER A C 1
ATOM 1032 O O . SER A 1 129 ? -2.999 9.834 -2.328 1.00 95.06 129 SER A O 1
ATOM 1034 N N . CYS A 1 130 ? -2.410 11.063 -4.096 1.00 95.44 130 CYS A N 1
ATOM 1035 C CA . CYS A 1 130 ? -1.104 11.435 -3.553 1.00 95.44 130 CYS A CA 1
ATOM 1036 C C . CYS A 1 130 ? -1.228 12.348 -2.327 1.00 95.44 130 CYS A C 1
ATOM 1038 O O . CYS A 1 130 ? -0.425 12.254 -1.403 1.00 95.44 130 CYS A O 1
ATOM 1040 N N . HIS A 1 131 ? -2.217 13.243 -2.321 1.00 95.69 131 HIS A N 1
ATOM 1041 C CA . HIS A 1 131 ? -2.467 14.135 -1.198 1.00 95.69 131 HIS A CA 1
ATOM 1042 C C . HIS A 1 131 ? -2.831 13.348 0.062 1.00 95.69 131 HIS A C 1
ATOM 1044 O O . HIS A 1 131 ? -2.159 13.536 1.072 1.00 95.69 131 HIS A O 1
ATOM 1050 N N . VAL A 1 132 ? -3.779 12.407 -0.018 1.00 94.94 132 VAL A N 1
ATOM 1051 C CA . VAL A 1 132 ? -4.159 11.585 1.145 1.00 94.94 132 VAL A CA 1
ATOM 1052 C C . VAL A 1 132 ? -3.013 10.695 1.642 1.00 94.94 132 VAL A C 1
ATOM 1054 O O . VAL A 1 132 ? -2.881 10.495 2.846 1.00 94.94 132 VAL A O 1
ATOM 1057 N N . LEU A 1 133 ? -2.133 10.203 0.755 1.00 96.69 133 LEU A N 1
ATOM 1058 C CA . LEU A 1 133 ? -0.925 9.473 1.167 1.00 96.69 133 LEU A CA 1
ATOM 1059 C C . LEU A 1 133 ? 0.023 10.371 1.975 1.00 96.69 133 LEU A C 1
ATOM 1061 O O . LEU A 1 133 ? 0.516 9.967 3.026 1.00 96.69 133 LEU A O 1
ATOM 1065 N N . ASN A 1 134 ? 0.275 11.588 1.489 1.00 95.69 134 ASN A N 1
ATOM 1066 C CA . ASN A 1 134 ? 1.153 12.539 2.167 1.00 95.69 134 ASN A CA 1
ATOM 1067 C C . ASN A 1 134 ? 0.569 12.987 3.512 1.00 95.69 134 ASN A C 1
ATOM 1069 O O . ASN A 1 134 ? 1.311 13.093 4.486 1.00 95.69 134 ASN A O 1
ATOM 1073 N N . GLU A 1 135 ? -0.745 13.214 3.577 1.00 93.12 135 GLU A N 1
ATOM 1074 C CA . GLU A 1 135 ? -1.437 13.521 4.830 1.00 93.12 135 GLU A CA 1
ATOM 1075 C C . GLU A 1 135 ? -1.284 12.382 5.834 1.00 93.12 135 GLU A C 1
ATOM 1077 O O . GLU A 1 135 ? -0.840 12.631 6.955 1.00 93.12 135 GLU A O 1
ATOM 1082 N N . TRP A 1 136 ? -1.545 11.136 5.416 1.00 93.38 136 TRP A N 1
ATOM 1083 C CA . TRP A 1 136 ? -1.354 9.960 6.262 1.00 93.38 136 TRP A CA 1
ATOM 1084 C C . TRP A 1 136 ? 0.062 9.916 6.841 1.00 93.38 136 TRP A C 1
ATOM 1086 O O . TRP A 1 136 ? 0.202 9.927 8.061 1.00 93.38 136 TRP A O 1
ATOM 1096 N N . VAL A 1 137 ? 1.104 9.987 6.002 1.00 93.69 137 VAL A N 1
ATOM 1097 C CA . VAL A 1 137 ? 2.507 9.983 6.460 1.00 93.69 137 VAL A CA 1
ATOM 1098 C C . VAL A 1 137 ? 2.791 11.128 7.432 1.00 93.69 137 VAL A C 1
ATOM 1100 O O . VAL A 1 137 ? 3.381 10.902 8.485 1.00 93.69 137 VAL A O 1
ATOM 1103 N N . SER A 1 138 ? 2.348 12.346 7.111 1.00 91.75 138 SER A N 1
ATOM 1104 C CA . SER A 1 138 ? 2.586 13.530 7.948 1.00 91.75 138 SER A CA 1
ATOM 1105 C C . SER A 1 138 ? 1.869 13.486 9.301 1.00 91.75 138 SER A C 1
ATOM 1107 O O . SER A 1 138 ? 2.317 14.127 10.248 1.00 91.75 138 SER A O 1
ATOM 1109 N N . SER A 1 139 ? 0.777 12.721 9.396 1.00 88.56 139 SER A N 1
ATOM 1110 C CA . SER A 1 139 ? 0.004 12.545 10.627 1.00 88.56 139 SER A CA 1
ATOM 1111 C C . SER A 1 139 ? 0.620 11.521 11.583 1.00 88.56 139 SER A C 1
ATOM 1113 O O . SER A 1 139 ? 0.270 11.500 12.763 1.00 88.56 139 SER A O 1
ATOM 1115 N N . LEU A 1 140 ? 1.533 10.675 11.091 1.00 90.56 140 LEU A N 1
ATOM 1116 C CA . LEU A 1 140 ? 2.173 9.655 11.907 1.00 90.56 140 LEU A CA 1
ATOM 1117 C C . LEU A 1 140 ? 3.151 10.283 12.919 1.00 90.56 140 LEU A C 1
ATOM 1119 O O . LEU A 1 140 ? 3.830 11.267 12.624 1.00 90.56 140 LEU A O 1
ATOM 1123 N N . PRO A 1 141 ? 3.285 9.695 14.115 1.00 88.56 141 PRO A N 1
ATOM 1124 C CA . PRO A 1 141 ? 4.259 10.139 15.107 1.00 88.56 141 PRO A CA 1
ATOM 1125 C C . PRO A 1 141 ? 5.691 9.757 14.702 1.00 88.56 141 PRO A C 1
ATOM 1127 O O . PRO A 1 141 ? 5.917 8.717 14.084 1.00 88.56 141 PRO A O 1
ATOM 1130 N N . THR A 1 142 ? 6.689 10.548 15.100 1.00 87.44 142 THR A N 1
ATOM 1131 C CA . THR A 1 142 ? 8.108 10.195 14.914 1.00 87.44 142 THR A CA 1
ATOM 1132 C C . THR A 1 142 ? 8.462 8.924 15.700 1.00 87.44 142 THR A C 1
ATOM 1134 O O . THR A 1 142 ? 8.074 8.802 16.865 1.00 87.44 142 THR A O 1
ATOM 1137 N N . PRO A 1 143 ? 9.219 7.969 15.120 1.00 88.62 143 PRO A N 1
ATOM 1138 C CA . PRO A 1 143 ? 9.879 7.990 13.807 1.00 88.62 143 PRO A CA 1
ATOM 1139 C C . PRO A 1 143 ? 9.056 7.353 12.673 1.00 88.62 143 PRO A C 1
ATOM 1141 O O . PRO A 1 143 ? 9.592 7.079 11.603 1.00 88.62 143 PRO A O 1
ATOM 1144 N N . LEU A 1 144 ? 7.772 7.050 12.888 1.00 90.69 144 LEU A N 1
ATOM 1145 C CA . LEU A 1 144 ? 6.937 6.369 11.894 1.00 90.69 144 LEU A CA 1
ATOM 1146 C C . LEU A 1 144 ? 6.679 7.231 10.652 1.00 90.69 144 LEU A C 1
ATOM 1148 O O . LEU A 1 144 ? 6.630 6.694 9.551 1.00 90.69 144 LEU A O 1
ATOM 1152 N N . ASN A 1 145 ? 6.586 8.553 10.799 1.00 91.25 145 ASN A N 1
ATOM 1153 C CA . ASN A 1 145 ? 6.452 9.479 9.667 1.00 91.25 145 ASN A CA 1
ATOM 1154 C C . ASN A 1 145 ? 7.660 9.507 8.717 1.00 91.25 145 ASN A C 1
ATOM 1156 O O . ASN A 1 145 ? 7.536 10.011 7.609 1.00 91.25 145 ASN A O 1
ATOM 1160 N N . GLU A 1 146 ? 8.804 8.955 9.118 1.00 92.00 146 GLU A N 1
ATOM 1161 C CA . GLU A 1 146 ? 10.024 8.845 8.303 1.00 92.00 146 GLU A CA 1
ATOM 1162 C C . GLU A 1 146 ? 10.341 7.385 7.946 1.00 92.00 146 GLU A C 1
ATOM 1164 O O . GLU A 1 146 ? 11.331 7.087 7.276 1.00 92.00 146 GLU A O 1
ATOM 1169 N N . ALA A 1 147 ? 9.498 6.445 8.384 1.00 91.00 147 ALA A N 1
ATOM 1170 C CA . ALA A 1 147 ? 9.746 5.017 8.244 1.00 91.00 147 ALA A CA 1
ATOM 1171 C C . ALA A 1 147 ? 9.619 4.508 6.802 1.00 91.00 147 ALA A C 1
ATOM 1173 O O . ALA A 1 147 ? 9.993 3.374 6.532 1.00 91.00 147 ALA A O 1
ATOM 1174 N N . TYR A 1 148 ? 9.134 5.318 5.860 1.00 89.81 148 TYR A N 1
ATOM 1175 C CA . TYR A 1 148 ? 9.176 4.976 4.437 1.00 89.81 148 TYR A CA 1
ATOM 1176 C C . TYR A 1 148 ? 10.600 5.035 3.853 1.00 89.81 148 TYR A C 1
ATOM 1178 O O . TYR A 1 148 ? 10.857 4.501 2.776 1.00 89.81 148 TYR A O 1
ATOM 1186 N N . GLU A 1 149 ? 11.557 5.645 4.557 1.00 89.12 149 GLU A N 1
ATOM 1187 C CA . GLU A 1 149 ? 12.957 5.646 4.150 1.00 89.12 149 GLU A CA 1
ATOM 1188 C C . GLU A 1 149 ? 13.709 4.452 4.751 1.00 89.12 149 GLU A C 1
ATOM 1190 O O . GLU A 1 149 ? 13.876 4.327 5.965 1.00 89.12 149 GLU A O 1
ATOM 1195 N N . ALA A 1 150 ? 14.261 3.589 3.892 1.00 83.50 150 ALA A N 1
ATOM 1196 C CA . ALA A 1 150 ? 15.015 2.405 4.325 1.00 83.50 150 ALA A CA 1
ATOM 1197 C C . ALA A 1 150 ? 16.205 2.734 5.253 1.00 83.50 150 ALA A C 1
ATOM 1199 O O . ALA A 1 150 ? 16.594 1.905 6.076 1.00 83.50 150 ALA A O 1
ATOM 1200 N N . LYS A 1 151 ? 16.783 3.937 5.127 1.00 86.88 151 LYS A N 1
ATOM 1201 C CA . LYS A 1 151 ? 17.881 4.411 5.978 1.00 86.88 151 LYS A CA 1
ATOM 1202 C C . LYS A 1 151 ? 17.414 4.649 7.417 1.00 86.88 151 LYS A C 1
ATOM 1204 O O . LYS A 1 151 ? 18.079 4.194 8.338 1.00 86.88 151 LYS A O 1
ATOM 1209 N N . THR A 1 152 ? 16.247 5.263 7.607 1.00 86.25 152 THR A N 1
ATOM 1210 C CA . THR A 1 152 ? 15.657 5.508 8.932 1.00 86.25 152 THR A CA 1
ATOM 1211 C C . THR A 1 152 ? 15.506 4.210 9.720 1.00 86.25 152 THR A C 1
ATOM 1213 O O . THR A 1 152 ? 15.806 4.158 10.908 1.00 86.25 152 THR A O 1
ATOM 1216 N N . LEU A 1 153 ? 15.125 3.115 9.054 1.00 88.19 153 LEU A N 1
ATOM 1217 C CA . LEU A 1 153 ? 14.984 1.802 9.692 1.00 88.19 153 LEU A CA 1
ATOM 1218 C C . LEU A 1 153 ? 16.320 1.215 10.173 1.00 88.19 153 LEU A C 1
ATOM 1220 O O . LEU A 1 153 ? 16.330 0.470 11.152 1.00 88.19 153 LEU A O 1
ATOM 1224 N N . GLN A 1 154 ? 17.440 1.544 9.521 1.00 84.62 154 GLN A N 1
ATOM 1225 C CA . GLN A 1 154 ? 18.777 1.091 9.930 1.00 84.62 154 GLN A CA 1
ATOM 1226 C C . GLN A 1 154 ? 19.237 1.739 11.238 1.00 84.62 154 GLN A C 1
ATOM 1228 O O . GLN A 1 154 ? 19.960 1.108 12.010 1.00 84.62 154 GLN A O 1
ATOM 1233 N N . ASP A 1 155 ? 18.768 2.954 11.519 1.00 87.62 155 ASP A N 1
ATOM 1234 C CA . ASP A 1 155 ? 19.162 3.718 12.702 1.00 87.62 155 ASP A CA 1
ATOM 1235 C C . ASP A 1 155 ? 18.350 3.335 13.960 1.00 87.62 155 ASP A C 1
ATOM 1237 O O . ASP A 1 155 ? 18.766 3.611 15.092 1.00 87.62 155 ASP A O 1
ATOM 1241 N N . ILE A 1 156 ? 17.216 2.635 13.801 1.00 87.62 156 ILE A N 1
ATOM 1242 C CA . ILE A 1 156 ? 16.353 2.226 14.917 1.00 87.62 156 ILE A CA 1
ATOM 1243 C C . ILE A 1 156 ? 16.943 1.012 15.649 1.00 87.62 156 ILE A C 1
ATOM 1245 O O . ILE A 1 156 ? 16.911 -0.135 15.187 1.00 87.62 156 ILE A O 1
ATOM 1249 N N . ARG A 1 157 ? 17.432 1.261 16.869 1.00 86.50 157 ARG A N 1
ATOM 1250 C CA . ARG A 1 157 ? 17.987 0.223 17.754 1.00 86.50 157 ARG A CA 1
ATOM 1251 C C . ARG A 1 157 ? 16.914 -0.569 18.495 1.00 86.50 157 ARG A C 1
ATOM 1253 O O . ARG A 1 157 ? 17.075 -1.777 18.680 1.00 86.50 157 ARG A O 1
ATOM 1260 N N . ASP A 1 158 ? 15.835 0.092 18.914 1.00 88.88 158 ASP A N 1
ATOM 1261 C CA . ASP A 1 158 ? 14.755 -0.565 19.647 1.00 88.88 158 ASP A CA 1
ATOM 1262 C C . ASP A 1 158 ? 13.987 -1.536 18.741 1.00 88.88 158 ASP A C 1
ATOM 1264 O O . ASP A 1 158 ? 13.450 -1.171 17.696 1.00 88.88 158 ASP A O 1
ATOM 1268 N N . SER A 1 159 ? 13.920 -2.805 19.146 1.00 85.56 159 SER A N 1
ATOM 1269 C CA . SER A 1 159 ? 13.333 -3.856 18.307 1.00 85.56 159 SER A CA 1
ATOM 1270 C C . SER A 1 159 ? 11.817 -3.722 18.161 1.00 85.56 159 SER A C 1
ATOM 1272 O O . SER A 1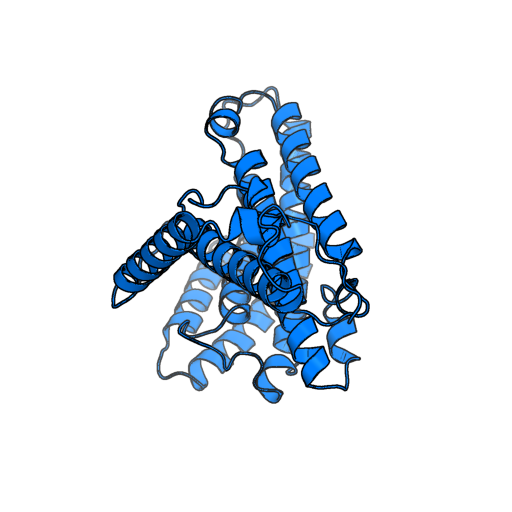 159 ? 11.265 -4.122 17.135 1.00 85.56 159 SER A O 1
ATOM 1274 N N . ARG A 1 160 ? 11.120 -3.164 19.161 1.00 86.19 160 ARG A N 1
ATOM 1275 C CA . ARG A 1 160 ? 9.666 -2.963 19.102 1.00 86.19 160 ARG A CA 1
ATOM 1276 C C . ARG A 1 160 ? 9.332 -1.818 18.151 1.00 86.19 160 ARG A C 1
ATOM 1278 O O . ARG A 1 160 ? 8.453 -1.975 17.309 1.00 86.19 160 ARG A O 1
ATOM 1285 N N . GLN A 1 161 ? 10.047 -0.707 18.249 1.00 88.44 161 GLN A N 1
ATOM 1286 C CA . GLN A 1 161 ? 9.923 0.447 17.369 1.00 88.44 161 GLN A CA 1
ATOM 1287 C C . GLN A 1 161 ? 10.298 0.091 15.931 1.00 88.44 161 GLN A C 1
ATOM 1289 O O . GLN A 1 161 ? 9.563 0.444 15.014 1.00 88.44 161 GLN A O 1
ATOM 1294 N N . LEU A 1 162 ? 11.359 -0.697 15.731 1.00 88.62 162 LEU A N 1
ATOM 1295 C CA . LEU A 1 162 ? 11.751 -1.177 14.407 1.00 88.62 162 LEU A CA 1
ATOM 1296 C C . LEU A 1 162 ? 10.656 -2.034 13.760 1.00 88.62 162 LEU A C 1
ATOM 1298 O O . LEU A 1 162 ? 10.370 -1.859 12.582 1.00 88.62 162 LEU A O 1
ATOM 1302 N N . ARG A 1 163 ? 9.987 -2.914 14.520 1.00 87.69 163 ARG A N 1
ATOM 1303 C CA . ARG A 1 163 ? 8.833 -3.687 14.015 1.00 87.69 163 ARG A CA 1
ATOM 1304 C C . ARG A 1 163 ? 7.685 -2.791 13.560 1.00 87.69 163 ARG A C 1
ATOM 1306 O O . ARG A 1 163 ? 7.053 -3.082 12.550 1.00 87.69 163 ARG A O 1
ATOM 1313 N N . LYS A 1 164 ? 7.404 -1.716 14.298 1.00 89.06 164 LYS A N 1
ATOM 1314 C CA . LYS A 1 164 ? 6.355 -0.751 13.938 1.00 89.06 164 LYS A CA 1
ATOM 1315 C C . LYS A 1 164 ? 6.737 0.041 12.687 1.00 89.06 164 LYS A C 1
ATOM 1317 O O . LYS A 1 164 ? 5.956 0.084 11.744 1.00 89.06 164 LYS A O 1
ATOM 1322 N N . ALA A 1 165 ? 7.956 0.578 12.648 1.00 91.88 165 ALA A N 1
ATOM 1323 C CA . ALA A 1 165 ? 8.493 1.297 11.495 1.00 91.88 165 ALA A CA 1
ATOM 1324 C C . ALA A 1 165 ? 8.522 0.416 10.237 1.00 91.88 165 ALA A C 1
ATOM 1326 O O . ALA A 1 165 ? 8.104 0.850 9.173 1.00 91.88 165 ALA A O 1
ATOM 1327 N N . PHE A 1 166 ? 8.913 -0.853 10.365 1.00 90.75 166 PHE A N 1
ATOM 1328 C CA . PHE A 1 166 ? 8.877 -1.820 9.269 1.00 90.75 166 PHE A CA 1
ATOM 1329 C C . PHE A 1 166 ? 7.467 -2.047 8.707 1.00 90.75 166 PHE A C 1
ATOM 1331 O O . PHE A 1 166 ? 7.290 -2.111 7.493 1.00 90.75 166 PHE A O 1
ATOM 1338 N N . ARG A 1 167 ? 6.445 -2.130 9.567 1.00 89.94 167 ARG A N 1
ATOM 1339 C CA . ARG A 1 167 ? 5.051 -2.235 9.106 1.00 89.94 167 ARG A CA 1
ATOM 1340 C C . ARG A 1 167 ? 4.623 -0.988 8.339 1.00 89.94 167 ARG A C 1
ATOM 1342 O O . ARG A 1 167 ? 4.044 -1.110 7.268 1.00 89.94 167 ARG A O 1
ATOM 1349 N N . VAL A 1 168 ? 4.967 0.195 8.847 1.00 93.38 168 VAL A N 1
ATOM 1350 C CA . VAL A 1 168 ? 4.680 1.471 8.172 1.00 93.38 168 VAL A CA 1
ATOM 1351 C C . VAL A 1 168 ? 5.413 1.580 6.833 1.00 93.38 168 VAL A C 1
ATOM 1353 O O . VAL A 1 168 ? 4.810 2.008 5.853 1.00 93.38 168 VAL A O 1
ATOM 1356 N N . PHE A 1 169 ? 6.667 1.128 6.757 1.00 94.50 169 PHE A N 1
ATOM 1357 C CA . PHE A 1 169 ? 7.414 1.012 5.503 1.00 94.50 169 PHE A CA 1
ATOM 1358 C C . PHE A 1 169 ? 6.639 0.175 4.477 1.00 94.50 169 PHE A C 1
ATOM 1360 O O . PHE A 1 169 ? 6.426 0.616 3.346 1.00 94.50 169 PHE A O 1
ATOM 1367 N N . CYS A 1 170 ? 6.169 -1.011 4.879 1.00 92.44 170 CYS A N 1
ATOM 1368 C CA . CYS A 1 170 ? 5.426 -1.901 3.989 1.00 92.44 170 CYS A CA 1
ATOM 1369 C C . CYS A 1 170 ? 4.107 -1.264 3.527 1.00 92.44 170 CYS A C 1
ATOM 1371 O O . CYS A 1 170 ? 3.846 -1.192 2.329 1.00 92.44 170 CYS A O 1
ATOM 1373 N N . MET A 1 171 ? 3.329 -0.717 4.463 1.00 93.88 171 MET A N 1
ATOM 1374 C CA . MET A 1 171 ? 2.077 0.000 4.193 1.00 93.88 171 MET A CA 1
ATOM 1375 C C . MET A 1 171 ? 2.252 1.165 3.218 1.00 93.88 171 MET A C 1
ATOM 1377 O O . MET A 1 171 ? 1.436 1.342 2.311 1.00 93.88 171 MET A O 1
ATOM 1381 N N . TYR A 1 172 ? 3.311 1.960 3.397 1.00 97.19 172 TYR A N 1
ATOM 1382 C CA . TYR A 1 172 ? 3.616 3.090 2.529 1.00 97.19 172 TYR A CA 1
ATOM 1383 C C . TYR A 1 172 ? 3.889 2.621 1.102 1.00 97.19 172 TYR A C 1
ATOM 1385 O O . TYR A 1 172 ? 3.246 3.083 0.161 1.00 97.19 172 TYR A O 1
ATOM 1393 N N . HIS A 1 173 ? 4.807 1.668 0.931 1.00 96.25 173 HIS A N 1
ATOM 1394 C CA . HIS A 1 173 ? 5.177 1.188 -0.397 1.00 96.25 173 HIS A CA 1
ATOM 1395 C C . HIS A 1 173 ? 4.033 0.424 -1.078 1.00 96.25 173 HIS A C 1
ATOM 1397 O O . HIS A 1 173 ? 3.843 0.572 -2.287 1.00 96.25 173 HIS A O 1
ATOM 1403 N N . GLN A 1 174 ? 3.204 -0.294 -0.315 1.00 94.25 174 GLN A N 1
ATOM 1404 C CA . GLN A 1 174 ? 1.953 -0.878 -0.802 1.00 94.25 174 GLN A CA 1
ATOM 1405 C C . GLN A 1 174 ? 0.999 0.206 -1.319 1.00 94.25 174 GLN A C 1
ATOM 1407 O O . GLN A 1 174 ? 0.488 0.084 -2.432 1.00 94.25 174 GLN A O 1
ATOM 1412 N N . ALA A 1 175 ? 0.799 1.294 -0.567 1.00 95.88 175 ALA A N 1
ATOM 1413 C CA . ALA A 1 175 ? -0.047 2.408 -0.990 1.00 95.88 175 ALA A CA 1
ATOM 1414 C C . ALA A 1 175 ? 0.505 3.107 -2.244 1.00 95.88 175 ALA A C 1
ATOM 1416 O O . ALA A 1 175 ? -0.262 3.420 -3.152 1.00 95.88 175 ALA A O 1
ATOM 1417 N N . VAL A 1 176 ? 1.827 3.286 -2.354 1.00 96.88 176 VAL A N 1
ATOM 1418 C CA . VAL A 1 176 ? 2.468 3.822 -3.568 1.00 96.88 176 VAL A CA 1
ATOM 1419 C C . VAL A 1 176 ? 2.149 2.946 -4.779 1.00 96.88 176 VAL A C 1
ATOM 1421 O O . VAL A 1 176 ? 1.713 3.461 -5.810 1.00 96.88 176 VAL A O 1
ATOM 1424 N N . PHE A 1 177 ? 2.304 1.623 -4.669 1.00 94.25 177 PHE A N 1
ATOM 1425 C CA . PHE A 1 177 ? 1.945 0.723 -5.766 1.00 94.25 177 PHE A CA 1
ATOM 1426 C C . PHE A 1 177 ? 0.447 0.768 -6.076 1.00 94.25 177 PHE A C 1
ATOM 1428 O O . PHE A 1 177 ? 0.082 0.866 -7.246 1.00 94.25 177 PHE A O 1
ATOM 1435 N N . PHE A 1 178 ? -0.412 0.774 -5.058 1.00 92.44 178 PHE A N 1
ATOM 1436 C CA . PHE A 1 178 ? -1.863 0.838 -5.226 1.00 92.44 178 PHE A CA 1
ATOM 1437 C C . PHE A 1 178 ? -2.326 2.122 -5.934 1.00 92.44 178 PHE A C 1
ATOM 1439 O O . PHE A 1 178 ? -3.225 2.080 -6.773 1.00 92.44 178 PHE A O 1
ATOM 1446 N N . ILE A 1 179 ? -1.678 3.254 -5.640 1.00 94.06 179 ILE A N 1
ATOM 1447 C CA . ILE A 1 179 ? -1.989 4.564 -6.222 1.00 94.06 179 ILE A CA 1
ATOM 1448 C C . ILE A 1 179 ? -1.467 4.692 -7.652 1.00 94.06 179 ILE A C 1
ATOM 1450 O O . ILE A 1 179 ? -2.173 5.255 -8.486 1.00 94.06 179 ILE A O 1
ATOM 1454 N N . HIS A 1 180 ? -0.240 4.236 -7.930 1.00 92.94 180 HIS A N 1
ATOM 1455 C CA . HIS A 1 180 ? 0.473 4.555 -9.173 1.00 92.94 180 HIS A CA 1
ATOM 1456 C C . HIS A 1 180 ? 0.423 3.452 -10.237 1.00 92.94 180 HIS A C 1
ATOM 1458 O O . HIS A 1 180 ? 0.391 3.776 -11.424 1.00 92.94 180 HIS A O 1
ATOM 1464 N N . CYS A 1 181 ? 0.367 2.173 -9.850 1.00 89.19 181 CYS A N 1
ATOM 1465 C CA . CYS A 1 181 ? 0.366 1.036 -10.783 1.00 89.19 181 CYS A CA 1
ATOM 1466 C C . CYS A 1 181 ? -0.705 1.129 -11.892 1.00 89.19 181 CYS A C 1
ATOM 1468 O O . CYS A 1 181 ? -0.359 0.912 -13.058 1.00 89.19 181 CYS A O 1
ATOM 1470 N N . PRO A 1 182 ? -1.964 1.525 -11.608 1.00 86.62 182 PRO A N 1
ATOM 1471 C CA . PRO A 1 182 ? -3.013 1.603 -12.634 1.00 86.62 182 PRO A CA 1
ATOM 1472 C C . PRO A 1 182 ? -2.690 2.563 -13.781 1.00 86.62 182 PRO A C 1
ATOM 1474 O O . PRO A 1 182 ? -3.218 2.428 -14.882 1.00 86.62 182 PRO A O 1
ATOM 1477 N N . TRP A 1 183 ? -1.810 3.531 -13.530 1.00 85.38 183 TRP A N 1
ATOM 1478 C CA . TRP A 1 183 ? -1.464 4.606 -14.455 1.00 85.38 183 TRP A CA 1
ATOM 1479 C C . TRP A 1 183 ? -0.230 4.291 -15.310 1.00 85.38 183 TRP A C 1
ATOM 1481 O O . TRP A 1 183 ? 0.179 5.117 -16.122 1.00 85.38 183 TRP A O 1
ATOM 1491 N N . VAL A 1 184 ? 0.376 3.110 -15.137 1.00 82.38 184 VAL A N 1
ATOM 1492 C CA . VAL A 1 184 ? 1.595 2.695 -15.853 1.00 82.38 184 VAL A CA 1
ATOM 1493 C C . VAL A 1 184 ? 1.295 2.098 -17.236 1.00 82.38 184 VAL A C 1
ATOM 1495 O O . VAL A 1 184 ? 2.154 2.136 -18.126 1.00 82.38 184 VAL A O 1
ATOM 1498 N N . SER A 1 185 ? 0.077 1.586 -17.445 1.00 72.50 185 SER A N 1
ATOM 1499 C CA . SER A 1 185 ? -0.336 0.971 -18.713 1.00 72.50 185 SER A CA 1
ATOM 1500 C C . SER A 1 185 ? -0.240 1.963 -19.884 1.00 72.50 185 SER A C 1
ATOM 1502 O O . SER A 1 185 ? -0.606 3.130 -19.720 1.00 72.50 185 SER A O 1
ATOM 1504 N N . PRO A 1 186 ? 0.237 1.535 -21.071 1.00 64.62 186 PRO A N 1
ATOM 1505 C CA . PRO A 1 186 ? 0.249 2.386 -22.255 1.00 64.62 186 PRO A CA 1
ATOM 1506 C C . PRO A 1 186 ? -1.167 2.854 -22.612 1.00 64.62 186 PRO A C 1
ATOM 1508 O O . PRO A 1 186 ? -2.139 2.107 -22.486 1.00 64.62 186 PRO A O 1
ATOM 1511 N N . ILE A 1 187 ? -1.263 4.111 -23.044 1.00 62.19 187 ILE A N 1
ATOM 1512 C CA . ILE A 1 187 ? -2.510 4.731 -23.495 1.00 62.19 187 ILE A CA 1
ATOM 1513 C C . ILE A 1 187 ? -2.839 4.140 -24.871 1.00 62.19 187 ILE A C 1
ATOM 1515 O O . ILE A 1 187 ? -1.965 4.065 -25.734 1.00 62.19 187 ILE A O 1
ATOM 1519 N N . SER A 1 188 ? -4.075 3.678 -25.073 1.00 54.72 188 SER A N 1
ATOM 1520 C CA . SER A 1 188 ? -4.515 3.147 -26.367 1.00 54.72 188 SER A CA 1
ATOM 1521 C C . SER A 1 188 ? -4.396 4.208 -27.466 1.00 54.72 188 SER A C 1
ATOM 1523 O O . SER A 1 188 ? -4.682 5.380 -27.224 1.00 54.72 188 SER A O 1
ATOM 1525 N N . SER A 1 189 ? -4.040 3.789 -28.684 1.00 50.50 189 SER A N 1
ATOM 1526 C CA . SER A 1 189 ? -3.823 4.652 -29.861 1.00 50.50 189 SER A CA 1
ATOM 1527 C C . SER A 1 189 ? -4.997 5.568 -30.229 1.00 50.50 189 SER A C 1
ATOM 1529 O O . SER A 1 189 ? -4.802 6.538 -30.957 1.00 50.50 189 SER A O 1
ATOM 1531 N N . ASP A 1 190 ? -6.195 5.288 -29.718 1.00 52.75 190 ASP A N 1
ATOM 1532 C CA . ASP A 1 190 ? -7.409 6.070 -29.970 1.00 52.75 190 ASP A CA 1
ATOM 1533 C C . ASP A 1 190 ? -7.450 7.407 -29.193 1.00 52.75 190 ASP A C 1
ATOM 1535 O O . ASP A 1 190 ? -8.245 8.283 -29.522 1.00 52.75 190 ASP A O 1
ATOM 1539 N N . ASP A 1 191 ? -6.555 7.613 -28.215 1.00 52.88 191 ASP A N 1
ATOM 1540 C CA . ASP A 1 191 ? -6.471 8.816 -27.358 1.00 52.88 191 ASP A CA 1
ATOM 1541 C C . ASP A 1 191 ? -5.422 9.845 -27.865 1.00 52.88 191 ASP A C 1
ATOM 1543 O O . ASP A 1 191 ? -4.896 10.664 -27.105 1.00 52.88 191 ASP A O 1
ATOM 1547 N N . ALA A 1 192 ? -5.113 9.836 -29.170 1.00 48.88 192 ALA A N 1
ATOM 1548 C CA . ALA A 1 192 ? -4.033 10.614 -29.802 1.00 48.88 192 ALA A CA 1
ATOM 1549 C C . ALA A 1 192 ? -4.096 12.148 -29.588 1.00 48.88 192 ALA A C 1
ATOM 1551 O O . ALA A 1 192 ? -3.098 12.840 -29.779 1.00 48.88 192 ALA A O 1
ATOM 1552 N N . GLY A 1 193 ? -5.241 12.694 -29.161 1.00 50.91 193 GLY A N 1
ATOM 1553 C CA . GLY A 1 193 ? -5.410 14.116 -28.824 1.00 50.91 193 GLY A CA 1
ATOM 1554 C C . GLY A 1 193 ? -5.036 14.508 -27.384 1.00 50.91 193 GLY A C 1
ATOM 1555 O O . GLY A 1 193 ? -5.002 15.697 -27.075 1.00 50.91 193 GLY A O 1
ATOM 1556 N N . LEU A 1 194 ? -4.762 13.541 -26.498 1.00 54.28 194 LEU A N 1
ATOM 1557 C CA . LEU A 1 194 ? -4.497 13.741 -25.061 1.00 54.28 194 LEU A CA 1
ATOM 1558 C C . LEU A 1 194 ? -3.034 13.447 -24.660 1.00 54.28 194 LEU A C 1
ATOM 1560 O O . LEU A 1 194 ? -2.720 13.409 -23.465 1.00 54.28 194 LEU A O 1
ATOM 1564 N N . SER A 1 195 ? -2.147 13.231 -25.641 1.00 63.47 195 SER A N 1
ATOM 1565 C CA . SER A 1 195 ? -0.905 12.466 -25.449 1.00 63.47 195 SER A CA 1
ATOM 1566 C C . SER A 1 195 ? 0.060 13.076 -24.427 1.00 63.47 195 SER A C 1
ATOM 1568 O O . SER A 1 195 ? 0.474 12.380 -23.510 1.00 63.47 195 SER A O 1
ATOM 1570 N N . GLY A 1 196 ? 0.342 14.382 -24.481 1.00 71.81 196 GLY A N 1
ATOM 1571 C CA . GLY A 1 196 ? 1.432 14.961 -23.681 1.00 71.81 196 GLY A CA 1
ATOM 1572 C C . GLY A 1 196 ? 1.221 14.923 -22.160 1.00 71.81 196 GLY A C 1
ATOM 1573 O O . GLY A 1 196 ? 2.117 14.534 -21.416 1.00 71.81 196 GLY A O 1
ATOM 1574 N N . ILE A 1 197 ? 0.038 15.307 -21.664 1.00 75.62 197 ILE A N 1
ATOM 1575 C CA . ILE A 1 197 ? -0.231 15.343 -20.209 1.00 75.62 197 ILE A CA 1
ATOM 1576 C C . ILE A 1 197 ? -0.382 13.926 -19.651 1.00 75.62 197 ILE A C 1
ATOM 1578 O O . ILE A 1 197 ? 0.057 13.638 -18.533 1.00 75.62 197 ILE A O 1
ATOM 1582 N N . ALA A 1 198 ? -1.019 13.041 -20.415 1.00 76.88 198 ALA A N 1
ATOM 1583 C CA . ALA A 1 198 ? -1.243 11.668 -20.002 1.00 76.88 198 ALA A CA 1
ATOM 1584 C C . ALA A 1 198 ? 0.070 10.860 -20.008 1.00 76.88 198 ALA A C 1
ATOM 1586 O O . ALA A 1 198 ? 0.319 10.118 -19.059 1.00 76.88 198 ALA A O 1
ATOM 1587 N N . GLU A 1 199 ? 0.949 11.074 -20.993 1.00 81.88 199 GLU A N 1
ATOM 1588 C CA . GLU A 1 199 ? 2.299 10.494 -21.029 1.00 81.88 199 GLU A CA 1
ATOM 1589 C C . GLU A 1 199 ? 3.168 10.995 -19.873 1.00 81.88 199 GLU A C 1
ATOM 1591 O O . GLU A 1 199 ? 3.707 10.172 -19.140 1.00 81.88 199 GLU A O 1
ATOM 1596 N N . GLN A 1 200 ? 3.211 12.308 -19.613 1.00 83.81 200 GLN A N 1
ATOM 1597 C CA . GLN A 1 200 ? 3.935 12.862 -18.456 1.00 83.81 200 GLN A CA 1
ATOM 1598 C C . GLN A 1 200 ? 3.431 12.286 -17.125 1.00 83.81 200 GLN A C 1
ATOM 1600 O O . GLN A 1 200 ? 4.206 11.998 -16.212 1.00 83.81 200 GLN A O 1
ATOM 1605 N N . THR A 1 201 ? 2.112 12.114 -16.995 1.00 86.00 201 THR A N 1
ATOM 1606 C CA . THR A 1 201 ? 1.507 11.518 -15.796 1.00 86.00 201 THR A CA 1
ATOM 1607 C C . THR A 1 201 ? 1.924 10.056 -15.645 1.00 86.00 201 THR A C 1
ATOM 1609 O O . THR A 1 201 ? 2.280 9.632 -14.543 1.00 86.00 201 THR A O 1
ATOM 1612 N N . ARG A 1 202 ? 1.925 9.298 -16.746 1.00 86.88 202 ARG A N 1
ATOM 1613 C CA . ARG A 1 202 ? 2.378 7.906 -16.788 1.00 86.88 202 ARG A CA 1
ATOM 1614 C C . ARG A 1 202 ? 3.857 7.780 -16.427 1.00 86.88 202 ARG A C 1
ATOM 1616 O O . ARG A 1 202 ? 4.185 6.963 -15.573 1.00 86.88 202 ARG A O 1
ATOM 1623 N N . GLU A 1 203 ? 4.732 8.583 -17.027 1.00 87.88 203 GLU A N 1
ATOM 1624 C CA . GLU A 1 203 ? 6.173 8.596 -16.731 1.00 87.88 203 GLU A CA 1
ATOM 1625 C C . GLU A 1 203 ? 6.426 8.843 -15.245 1.00 87.88 203 GLU A C 1
ATOM 1627 O O . GLU A 1 203 ? 7.095 8.046 -14.589 1.00 87.88 203 GLU A O 1
ATOM 1632 N N . ARG A 1 204 ? 5.771 9.857 -14.670 1.00 89.88 204 ARG A N 1
ATOM 1633 C CA . ARG A 1 204 ? 5.866 10.143 -13.236 1.00 89.88 204 ARG A CA 1
ATOM 1634 C C . ARG A 1 204 ? 5.371 8.984 -12.365 1.00 89.88 204 ARG A C 1
ATOM 1636 O O . ARG A 1 204 ? 5.924 8.745 -11.296 1.00 89.88 204 ARG A O 1
ATOM 1643 N N . CYS A 1 205 ? 4.327 8.265 -12.780 1.00 91.81 205 CYS A N 1
ATOM 1644 C CA . CYS A 1 205 ? 3.860 7.082 -12.049 1.00 91.81 205 CYS A CA 1
ATOM 1645 C C . CYS A 1 205 ? 4.863 5.926 -12.128 1.00 91.81 205 CYS A C 1
ATOM 1647 O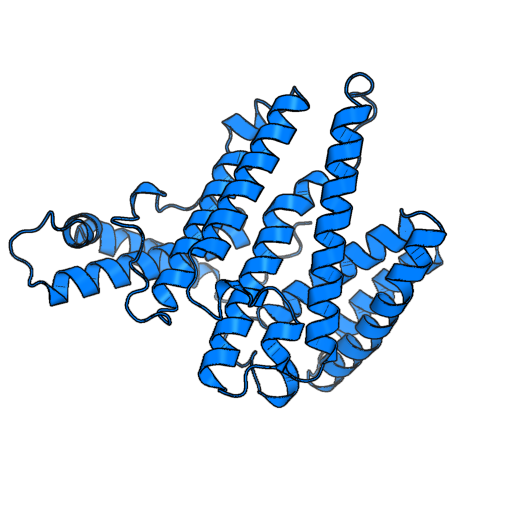 O . CYS A 1 205 ? 5.104 5.273 -11.116 1.00 91.81 205 CYS A O 1
ATOM 1649 N N . ILE A 1 206 ? 5.489 5.712 -13.290 1.00 90.38 206 ILE A N 1
ATOM 1650 C CA . ILE A 1 206 ? 6.561 4.722 -13.467 1.00 90.38 206 ILE A CA 1
ATOM 1651 C C . ILE A 1 206 ? 7.739 5.048 -12.547 1.00 90.38 206 ILE A C 1
ATOM 1653 O O . ILE A 1 206 ? 8.194 4.171 -11.814 1.00 90.38 206 ILE A O 1
ATOM 1657 N N . GLU A 1 207 ? 8.196 6.301 -12.539 1.00 91.62 207 GLU A N 1
ATOM 1658 C CA . GLU A 1 207 ? 9.278 6.765 -11.664 1.00 91.62 207 GLU A CA 1
ATOM 1659 C C . GLU A 1 207 ? 8.957 6.502 -10.191 1.00 91.62 207 GLU A C 1
ATOM 1661 O O . GLU A 1 207 ? 9.766 5.903 -9.485 1.00 91.62 207 GLU A O 1
ATOM 1666 N N . ARG A 1 208 ? 7.746 6.849 -9.735 1.00 94.56 208 ARG A N 1
ATOM 1667 C CA . ARG A 1 208 ? 7.317 6.604 -8.349 1.00 94.56 208 ARG A CA 1
ATOM 1668 C C . ARG A 1 208 ? 7.258 5.123 -7.989 1.00 94.56 208 ARG A C 1
ATOM 1670 O O . ARG A 1 208 ? 7.722 4.740 -6.914 1.00 94.56 208 ARG A O 1
ATOM 1677 N N . CYS A 1 209 ? 6.741 4.273 -8.876 1.00 95.00 209 CYS A N 1
ATOM 1678 C CA . CYS A 1 209 ? 6.764 2.826 -8.665 1.00 95.00 209 CYS A CA 1
ATOM 1679 C C . CYS A 1 209 ? 8.200 2.283 -8.593 1.00 95.00 209 CYS A C 1
ATOM 1681 O O . CYS A 1 209 ? 8.474 1.397 -7.788 1.00 95.00 209 CYS A O 1
ATOM 1683 N N . LEU A 1 210 ? 9.132 2.820 -9.383 1.00 93.31 210 LEU A N 1
ATOM 1684 C CA . LEU A 1 210 ? 10.531 2.386 -9.371 1.00 93.31 210 LEU A CA 1
ATOM 1685 C C . LEU A 1 210 ? 11.301 2.859 -8.147 1.00 93.31 210 LEU A C 1
ATOM 1687 O O . LEU A 1 210 ? 12.047 2.072 -7.570 1.00 93.31 210 LEU A O 1
ATOM 1691 N N . GLU A 1 211 ? 11.113 4.107 -7.723 1.00 94.50 211 GLU A N 1
ATOM 1692 C CA . GLU A 1 211 ? 11.670 4.617 -6.467 1.00 94.50 211 GLU A CA 1
ATOM 1693 C C . GLU A 1 211 ? 11.248 3.724 -5.293 1.00 94.50 211 GLU A C 1
ATOM 1695 O O . GLU A 1 211 ? 12.090 3.292 -4.502 1.00 94.50 211 GLU A O 1
ATOM 1700 N N . SER A 1 212 ? 9.956 3.377 -5.247 1.00 96.19 212 SER A N 1
ATOM 1701 C CA . SER A 1 212 ? 9.385 2.435 -4.284 1.00 96.19 212 SER A CA 1
ATOM 1702 C C . SER A 1 212 ? 10.036 1.052 -4.383 1.00 96.19 212 SER A C 1
ATOM 1704 O O . SER A 1 212 ? 10.546 0.533 -3.390 1.00 96.19 212 SER A O 1
ATOM 1706 N N . ALA A 1 213 ? 10.117 0.483 -5.590 1.00 95.38 213 ALA A N 1
ATOM 1707 C CA . ALA A 1 213 ? 10.727 -0.824 -5.822 1.00 95.38 213 ALA A CA 1
ATOM 1708 C C . ALA A 1 213 ? 12.198 -0.873 -5.376 1.00 95.38 213 ALA A C 1
ATOM 1710 O O . ALA A 1 213 ? 12.636 -1.823 -4.725 1.00 95.38 213 ALA A O 1
ATOM 1711 N N . PHE A 1 214 ? 12.971 0.172 -5.672 1.00 94.62 214 PHE A N 1
ATOM 1712 C CA . PHE A 1 214 ? 14.364 0.271 -5.247 1.00 94.62 214 PHE A CA 1
ATOM 1713 C C . PHE A 1 214 ? 14.501 0.401 -3.732 1.00 94.62 214 PHE A C 1
ATOM 1715 O O . PHE A 1 214 ? 15.432 -0.176 -3.168 1.00 94.62 214 PHE A O 1
ATOM 1722 N N . ALA A 1 215 ? 13.608 1.131 -3.062 1.00 94.31 215 ALA A N 1
ATOM 1723 C CA . ALA A 1 215 ? 13.604 1.235 -1.606 1.00 94.31 215 ALA A CA 1
ATOM 1724 C C . ALA A 1 215 ? 13.334 -0.127 -0.945 1.00 94.31 215 ALA A C 1
ATOM 1726 O O . ALA A 1 215 ? 14.094 -0.531 -0.062 1.00 94.31 215 ALA A O 1
ATOM 1727 N N . VAL A 1 216 ? 12.330 -0.869 -1.430 1.00 93.44 216 VAL A N 1
ATOM 1728 C CA . VAL A 1 216 ? 12.000 -2.224 -0.954 1.00 93.44 216 VAL A CA 1
ATOM 1729 C C . VAL A 1 216 ? 13.189 -3.170 -1.130 1.00 93.44 216 VAL A C 1
ATOM 1731 O O . VAL A 1 216 ? 13.627 -3.800 -0.166 1.00 93.44 216 VAL A O 1
ATOM 1734 N N . VAL A 1 217 ? 13.784 -3.217 -2.328 1.00 92.69 217 VAL A N 1
ATOM 1735 C CA . VAL A 1 217 ? 14.939 -4.088 -2.612 1.00 92.69 217 VAL A CA 1
ATOM 1736 C C . VAL A 1 217 ? 16.154 -3.714 -1.757 1.00 92.69 217 VAL A C 1
ATOM 1738 O O . VAL A 1 217 ? 16.836 -4.602 -1.241 1.00 92.69 217 VAL A O 1
ATOM 1741 N N . LYS A 1 218 ? 16.426 -2.417 -1.552 1.00 91.88 218 LYS A N 1
ATOM 1742 C CA . LYS A 1 218 ? 17.513 -1.960 -0.665 1.00 91.88 218 LYS A CA 1
ATOM 1743 C C . LYS A 1 218 ? 17.302 -2.418 0.769 1.00 91.88 218 LYS A C 1
ATOM 1745 O O . LYS A 1 218 ? 18.248 -2.915 1.382 1.00 91.88 218 LYS A O 1
ATOM 1750 N N . LEU A 1 219 ? 16.091 -2.250 1.301 1.00 89.81 219 LEU A N 1
ATOM 1751 C CA . LEU A 1 219 ? 15.791 -2.654 2.669 1.00 89.81 219 LEU A CA 1
ATOM 1752 C C . LEU A 1 219 ? 15.915 -4.174 2.823 1.00 89.81 219 LEU A C 1
ATOM 1754 O O . LEU A 1 219 ? 16.599 -4.633 3.736 1.00 89.81 219 LEU A O 1
ATOM 1758 N N . ALA A 1 220 ? 15.349 -4.957 1.904 1.00 87.81 220 ALA A N 1
ATOM 1759 C CA . ALA A 1 220 ? 15.455 -6.416 1.926 1.00 87.81 220 ALA A CA 1
ATOM 1760 C C . ALA A 1 220 ? 16.909 -6.908 1.832 1.00 87.81 220 ALA A C 1
ATOM 1762 O O . ALA A 1 220 ? 17.298 -7.853 2.521 1.00 87.81 220 ALA A O 1
ATOM 1763 N N . ASN A 1 221 ? 17.742 -6.241 1.027 1.00 87.94 221 ASN A N 1
ATOM 1764 C CA . ASN A 1 221 ? 19.162 -6.564 0.895 1.00 87.94 221 ASN A CA 1
ATOM 1765 C C . ASN A 1 221 ? 20.002 -6.184 2.126 1.00 87.94 221 ASN A C 1
ATOM 1767 O O . ASN A 1 221 ? 21.095 -6.713 2.302 1.00 87.94 221 ASN A O 1
ATOM 1771 N N . SER A 1 222 ? 19.507 -5.299 2.996 1.00 84.94 222 SER A N 1
ATOM 1772 C CA . SER A 1 222 ? 20.244 -4.865 4.190 1.00 84.94 222 SER A CA 1
ATOM 1773 C C . SER A 1 222 ? 20.383 -5.935 5.279 1.00 84.94 222 SER A C 1
ATOM 1775 O O . SER A 1 222 ? 21.078 -5.698 6.260 1.00 84.94 222 SER A O 1
ATOM 1777 N N . GLY A 1 223 ? 19.725 -7.093 5.157 1.00 73.19 223 GLY A N 1
ATOM 1778 C CA . GLY A 1 223 ? 19.796 -8.151 6.174 1.00 73.19 223 GLY A CA 1
ATOM 1779 C C . GLY A 1 223 ? 18.865 -7.929 7.373 1.00 73.19 223 GLY A C 1
ATOM 1780 O O . GLY A 1 223 ? 18.397 -8.900 7.960 1.00 73.19 223 GLY A O 1
ATOM 1781 N N . LEU A 1 224 ? 18.517 -6.670 7.678 1.00 72.69 224 LEU A N 1
ATOM 1782 C CA . LEU A 1 224 ? 17.736 -6.262 8.856 1.00 72.69 224 LEU A CA 1
ATOM 1783 C C . LEU A 1 224 ? 16.454 -7.066 9.068 1.00 72.69 224 LEU A C 1
ATOM 1785 O O . LEU A 1 224 ? 16.116 -7.436 10.193 1.00 72.69 224 LEU A O 1
ATOM 1789 N N . PHE A 1 225 ? 15.730 -7.292 7.977 1.00 66.62 225 PHE A N 1
ATOM 1790 C CA . PHE A 1 225 ? 14.461 -7.997 7.969 1.00 66.62 225 PHE A CA 1
ATOM 1791 C C . PHE A 1 225 ? 14.641 -9.494 8.328 1.00 66.62 225 PHE A C 1
ATOM 1793 O O . PHE A 1 225 ? 13.955 -10.002 9.223 1.00 66.62 225 PHE A O 1
ATOM 1800 N N . TRP A 1 226 ? 15.621 -10.157 7.705 1.00 64.19 226 TRP A N 1
ATOM 1801 C CA . TRP A 1 226 ? 15.939 -11.576 7.895 1.00 64.19 226 TRP A CA 1
ATOM 1802 C C . TRP A 1 226 ? 16.467 -11.866 9.302 1.00 64.19 226 TRP A C 1
ATOM 1804 O O . TRP A 1 226 ? 16.000 -12.780 9.978 1.00 64.19 226 TRP A O 1
ATOM 1814 N N . GLU A 1 227 ? 17.405 -11.046 9.778 1.00 59.19 227 GLU A N 1
ATOM 1815 C CA . GLU A 1 227 ? 18.101 -11.258 11.052 1.00 59.19 227 GLU A CA 1
ATOM 1816 C C . GLU A 1 227 ? 17.195 -11.037 12.267 1.00 59.19 227 GLU A C 1
ATOM 1818 O O . GLU A 1 227 ? 17.338 -11.707 13.291 1.00 59.19 227 GLU A O 1
ATOM 1823 N N . LYS A 1 228 ? 16.234 -10.110 12.164 1.00 59.28 228 LYS A N 1
ATOM 1824 C CA . LYS A 1 228 ? 15.330 -9.762 13.272 1.00 59.28 228 LYS A CA 1
ATOM 1825 C C . LYS A 1 228 ? 13.975 -10.475 13.220 1.00 59.28 228 LYS A C 1
ATOM 1827 O O . LYS A 1 228 ? 13.132 -10.217 14.084 1.00 59.28 228 LYS A O 1
ATOM 1832 N N . GLY A 1 229 ? 13.768 -11.381 12.256 1.00 57.91 229 GLY A N 1
ATOM 1833 C CA . GLY A 1 229 ? 12.567 -12.220 12.150 1.00 57.91 229 GLY A CA 1
ATOM 1834 C C . GLY A 1 229 ? 11.273 -11.417 11.995 1.00 57.91 229 GLY A C 1
ATOM 1835 O O . GLY A 1 229 ? 10.253 -11.764 12.593 1.00 57.91 229 GLY A O 1
ATOM 1836 N N . LEU A 1 230 ? 11.338 -10.317 11.244 1.00 57.12 230 LEU A N 1
ATOM 1837 C CA . LEU A 1 230 ? 10.291 -9.294 11.144 1.00 57.12 230 LEU A CA 1
ATOM 1838 C C . LEU A 1 230 ? 9.010 -9.764 10.405 1.00 57.12 230 LEU A C 1
ATOM 1840 O O . LEU A 1 230 ? 7.961 -9.160 10.604 1.00 57.12 230 LEU A O 1
ATOM 1844 N N . GLU A 1 231 ? 9.063 -10.867 9.645 1.00 56.03 231 GLU A N 1
ATOM 1845 C CA . GLU A 1 231 ? 7.951 -11.443 8.848 1.00 56.03 231 GLU A CA 1
ATOM 1846 C C . GLU A 1 231 ? 7.207 -12.586 9.554 1.00 56.03 231 GLU A C 1
ATOM 1848 O O . GLU A 1 231 ? 6.242 -13.114 9.011 1.00 56.03 231 GLU A O 1
ATOM 1853 N N . ARG A 1 232 ? 7.599 -12.997 10.770 1.00 52.31 232 ARG A N 1
ATOM 1854 C CA . ARG A 1 232 ? 7.058 -14.216 11.418 1.00 52.31 232 ARG A CA 1
ATOM 1855 C C . ARG A 1 232 ? 5.583 -14.142 11.865 1.00 52.31 232 ARG A C 1
ATOM 1857 O O . ARG A 1 232 ? 5.158 -14.946 12.692 1.00 52.31 232 ARG A O 1
ATOM 1864 N N . SER A 1 233 ? 4.784 -13.212 11.348 1.00 41.38 233 SER A N 1
ATOM 1865 C CA . SER A 1 233 ? 3.354 -13.107 11.641 1.00 41.38 233 SER A CA 1
ATOM 1866 C C . SER A 1 233 ? 2.482 -13.403 10.414 1.00 41.38 233 SER A C 1
ATOM 1868 O O . SER A 1 233 ? 2.336 -12.553 9.546 1.00 41.38 233 SER A O 1
ATOM 1870 N N . SER A 1 234 ? 1.850 -14.586 10.469 1.00 41.72 234 SER A N 1
ATOM 1871 C CA . SER A 1 234 ? 0.580 -15.039 9.858 1.00 41.72 234 SER A CA 1
ATOM 1872 C C . SER A 1 234 ? 0.440 -15.280 8.340 1.00 41.72 234 SER A C 1
ATOM 1874 O O . SER A 1 234 ? 0.594 -14.386 7.522 1.00 41.72 234 SER A O 1
ATOM 1876 N N . SER A 1 235 ? -0.003 -16.516 8.047 1.00 43.91 235 SER A N 1
ATOM 1877 C CA . SER A 1 235 ? -0.746 -17.084 6.896 1.00 43.91 235 SER A CA 1
ATOM 1878 C C . SER A 1 235 ? -0.276 -16.884 5.456 1.00 43.91 235 SER A C 1
ATOM 1880 O O . SER A 1 235 ? -0.480 -17.804 4.667 1.00 43.91 235 SER A O 1
ATOM 1882 N N . SER A 1 236 ? 0.342 -15.765 5.077 1.00 48.59 236 SER A N 1
ATOM 1883 C CA . SER A 1 236 ? 0.960 -15.658 3.753 1.00 48.59 236 SER A CA 1
ATOM 1884 C C . SER A 1 236 ? 2.372 -16.236 3.829 1.00 48.59 236 SER A C 1
ATOM 1886 O O . SER A 1 236 ? 3.123 -15.954 4.762 1.00 48.59 236 SER A O 1
ATOM 1888 N N . ARG A 1 237 ? 2.741 -17.088 2.863 1.00 53.25 237 ARG A N 1
ATOM 1889 C CA . ARG A 1 237 ? 4.026 -17.819 2.853 1.00 53.25 237 ARG A CA 1
ATOM 1890 C C . ARG A 1 237 ? 5.272 -16.916 2.950 1.00 53.25 237 ARG A C 1
ATOM 1892 O O . ARG A 1 237 ? 6.343 -17.439 3.228 1.00 53.25 237 ARG A O 1
ATOM 1899 N N . TRP A 1 238 ? 5.129 -15.600 2.747 1.00 56.34 238 TRP A N 1
ATOM 1900 C CA . TRP A 1 238 ? 6.231 -14.641 2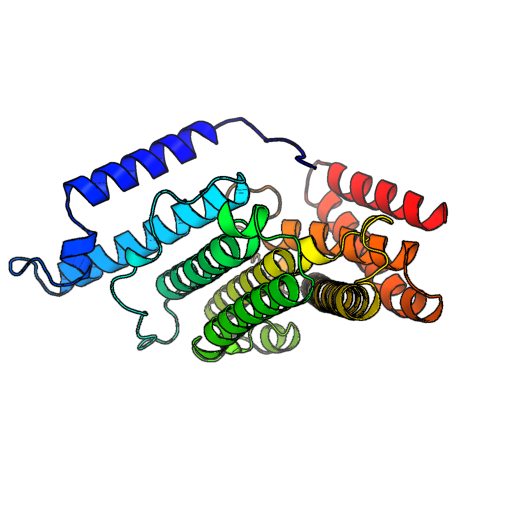.598 1.00 56.34 238 TRP A CA 1
ATOM 1901 C C . TRP A 1 238 ? 5.986 -13.261 3.250 1.00 56.34 238 TRP A C 1
ATOM 1903 O O . TRP A 1 238 ? 6.742 -12.330 2.992 1.00 56.34 238 TRP A O 1
ATOM 1913 N N . GLY A 1 239 ? 4.917 -13.092 4.043 1.00 70.56 239 GLY A N 1
ATOM 1914 C CA . GLY A 1 239 ? 4.573 -11.811 4.683 1.00 70.56 239 GLY A CA 1
ATOM 1915 C C . GLY A 1 239 ? 4.373 -10.626 3.717 1.00 70.56 239 GLY A C 1
ATOM 1916 O O . GLY A 1 239 ? 4.334 -10.781 2.494 1.00 70.56 239 GLY A O 1
ATOM 1917 N N . ASP A 1 240 ? 4.247 -9.417 4.273 1.00 75.31 240 ASP A N 1
ATOM 1918 C CA . ASP A 1 240 ? 4.021 -8.181 3.499 1.00 75.31 240 ASP A CA 1
ATOM 1919 C C . ASP A 1 240 ? 5.223 -7.828 2.602 1.00 75.31 240 ASP A C 1
ATOM 1921 O O . ASP A 1 240 ? 5.072 -7.370 1.468 1.00 75.31 240 ASP A O 1
ATOM 1925 N N . MET A 1 241 ? 6.445 -8.066 3.086 1.00 82.06 241 MET A N 1
ATOM 1926 C CA . MET A 1 241 ? 7.675 -7.719 2.370 1.00 82.0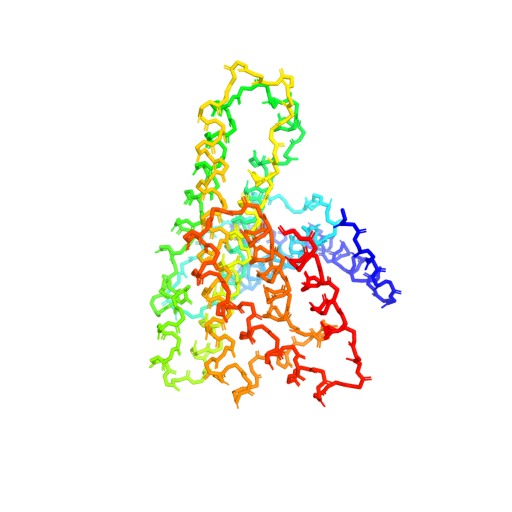6 241 MET A CA 1
ATOM 1927 C C . MET A 1 241 ? 7.950 -8.670 1.196 1.00 82.06 241 MET A C 1
ATOM 1929 O O . MET A 1 241 ? 8.348 -8.198 0.130 1.00 82.06 241 MET A O 1
ATOM 1933 N N . GLY A 1 242 ? 7.657 -9.968 1.309 1.00 79.25 242 GLY A N 1
ATOM 1934 C CA . GLY A 1 242 ? 7.721 -10.888 0.171 1.00 79.25 242 GLY A CA 1
ATOM 1935 C C . GLY A 1 242 ? 6.795 -10.487 -0.983 1.00 79.25 242 GLY A C 1
ATOM 1936 O O . GLY A 1 242 ? 7.213 -10.486 -2.145 1.00 79.25 242 GLY A O 1
ATOM 1937 N N . GLN A 1 243 ? 5.562 -10.064 -0.681 1.00 81.00 243 GLN A N 1
ATOM 1938 C CA . GLN A 1 243 ? 4.637 -9.541 -1.696 1.00 81.00 243 GLN A CA 1
ATOM 1939 C C . GLN A 1 243 ? 5.170 -8.255 -2.341 1.00 81.00 243 GLN A C 1
ATOM 1941 O O . GLN A 1 243 ? 5.164 -8.122 -3.569 1.00 81.00 243 GLN A O 1
ATOM 1946 N N . LEU A 1 244 ? 5.697 -7.328 -1.536 1.00 88.44 244 LEU A N 1
ATOM 1947 C CA . LEU A 1 244 ? 6.308 -6.099 -2.043 1.00 88.44 244 LEU A CA 1
ATOM 1948 C C . LEU A 1 244 ? 7.527 -6.377 -2.925 1.00 88.44 244 LEU A C 1
ATOM 1950 O O . LEU A 1 244 ? 7.695 -5.704 -3.942 1.00 88.44 244 LEU A O 1
ATOM 1954 N N . LEU A 1 245 ? 8.359 -7.365 -2.588 1.00 88.12 245 LEU A N 1
ATOM 1955 C CA . LEU A 1 245 ? 9.511 -7.764 -3.399 1.00 88.12 245 LEU A CA 1
ATOM 1956 C C . LEU A 1 245 ? 9.093 -8.292 -4.771 1.00 88.12 245 LEU A C 1
ATOM 1958 O O . LEU A 1 245 ? 9.731 -7.952 -5.769 1.00 88.12 245 LEU A O 1
ATOM 1962 N N . LEU A 1 246 ? 8.013 -9.073 -4.842 1.00 85.50 246 LEU A N 1
ATOM 1963 C CA . LEU A 1 246 ? 7.477 -9.566 -6.110 1.00 85.50 246 LEU A CA 1
ATOM 1964 C C . LEU A 1 246 ? 6.961 -8.429 -6.992 1.00 85.50 246 LEU A C 1
ATOM 1966 O O . LEU A 1 246 ? 7.349 -8.323 -8.155 1.00 85.50 246 LEU A O 1
ATOM 1970 N N . VAL A 1 247 ? 6.149 -7.529 -6.431 1.00 89.25 247 VAL A N 1
ATOM 1971 C CA . VAL A 1 247 ? 5.655 -6.350 -7.162 1.00 89.25 247 VAL A CA 1
ATOM 1972 C C . VAL A 1 247 ? 6.822 -5.462 -7.611 1.00 89.25 247 VAL A C 1
ATOM 1974 O O . VAL A 1 247 ? 6.854 -5.001 -8.754 1.00 89.25 247 VAL A O 1
ATOM 1977 N N . SER A 1 248 ? 7.824 -5.279 -6.750 1.00 92.94 248 SER A N 1
ATOM 1978 C CA . SER A 1 248 ? 9.041 -4.523 -7.061 1.00 92.94 248 SER A CA 1
ATOM 1979 C C . SER A 1 248 ? 9.811 -5.136 -8.231 1.00 92.94 248 SER A C 1
ATOM 1981 O O . SER A 1 248 ? 10.215 -4.412 -9.142 1.00 92.94 248 SER A O 1
ATOM 1983 N N . LEU A 1 249 ? 9.972 -6.463 -8.251 1.00 91.00 249 LEU A N 1
ATOM 1984 C CA . LEU A 1 249 ? 10.611 -7.179 -9.354 1.00 91.00 249 LEU A CA 1
ATOM 1985 C C . LEU A 1 249 ? 9.867 -6.951 -10.676 1.00 91.00 249 LEU A C 1
ATOM 1987 O O . LEU A 1 249 ? 10.510 -6.649 -11.682 1.00 91.00 249 LEU A O 1
ATOM 1991 N N . CYS A 1 250 ? 8.531 -7.022 -10.673 1.00 89.50 250 CYS A N 1
ATOM 1992 C CA . CYS A 1 250 ? 7.715 -6.748 -11.858 1.00 89.50 250 CYS A CA 1
ATOM 1993 C C . CYS A 1 250 ? 7.981 -5.347 -12.428 1.00 89.50 250 CYS A C 1
ATOM 1995 O O . CYS A 1 250 ? 8.172 -5.204 -13.637 1.00 89.50 250 CYS A O 1
ATOM 1997 N N . PHE A 1 251 ? 8.058 -4.316 -11.579 1.00 89.94 251 PHE A N 1
ATOM 1998 C CA . PHE A 1 251 ? 8.354 -2.951 -12.029 1.00 89.94 251 PHE A CA 1
ATOM 1999 C C . PHE A 1 251 ? 9.783 -2.781 -12.543 1.00 89.94 251 PHE A C 1
ATOM 2001 O O . PHE A 1 251 ? 9.990 -2.124 -13.565 1.00 89.94 251 PHE A O 1
ATOM 2008 N N . ILE A 1 252 ? 10.765 -3.396 -11.880 1.00 91.38 252 ILE A N 1
ATOM 2009 C CA . ILE A 1 252 ? 12.165 -3.379 -12.324 1.00 91.38 252 ILE A CA 1
ATOM 2010 C C . ILE A 1 252 ? 12.285 -4.011 -13.715 1.00 91.38 252 ILE A C 1
ATOM 2012 O O . ILE A 1 252 ? 12.907 -3.432 -14.605 1.00 91.38 252 ILE A O 1
ATOM 2016 N N . VAL A 1 253 ? 11.656 -5.169 -13.924 1.00 88.00 253 VAL A N 1
ATOM 2017 C CA . VAL A 1 253 ? 11.648 -5.884 -15.208 1.00 88.00 253 VAL A CA 1
ATOM 2018 C C . VAL A 1 253 ? 10.925 -5.072 -16.277 1.00 88.00 253 VAL A C 1
ATOM 2020 O O . VAL A 1 253 ? 11.478 -4.862 -17.357 1.00 88.00 253 VAL A O 1
ATOM 2023 N N . TYR A 1 254 ? 9.739 -4.543 -15.967 1.00 85.88 254 TYR A N 1
ATOM 2024 C CA . TYR A 1 254 ? 8.992 -3.674 -16.875 1.00 85.88 254 TYR A CA 1
ATOM 2025 C C . TYR A 1 254 ? 9.838 -2.484 -17.342 1.00 85.88 254 TYR A C 1
ATOM 2027 O O . TYR A 1 254 ? 9.879 -2.186 -18.537 1.00 85.88 254 TYR A O 1
ATOM 2035 N N . TYR A 1 255 ? 10.556 -1.830 -16.428 1.00 85.38 255 TYR A N 1
ATOM 2036 C CA . TYR A 1 255 ? 11.406 -0.691 -16.762 1.00 85.38 255 TYR A CA 1
ATOM 2037 C C . TYR A 1 255 ? 12.678 -1.081 -17.519 1.00 85.38 255 TYR A C 1
ATOM 2039 O O . TYR A 1 255 ? 13.157 -0.314 -18.347 1.00 85.38 255 TYR A O 1
ATOM 2047 N N . LEU A 1 256 ? 13.220 -2.279 -17.293 1.00 86.31 256 LEU A N 1
ATOM 2048 C CA . LEU A 1 256 ? 14.349 -2.787 -18.075 1.00 86.31 256 LEU A CA 1
ATOM 2049 C C . LEU A 1 256 ? 13.962 -3.093 -19.525 1.00 86.31 256 LEU A C 1
ATOM 2051 O O . LEU A 1 256 ? 14.742 -2.802 -20.431 1.00 86.31 256 LEU A O 1
ATOM 2055 N N . VAL A 1 257 ? 12.764 -3.637 -19.741 1.00 84.31 257 VAL A N 1
ATOM 2056 C CA . VAL A 1 257 ? 12.237 -3.940 -21.079 1.00 84.31 257 VAL A CA 1
ATOM 2057 C C . VAL A 1 257 ? 11.868 -2.653 -21.823 1.00 84.31 257 VAL A C 1
ATOM 2059 O O . VAL A 1 257 ? 12.273 -2.459 -22.967 1.00 84.31 257 VAL A O 1
ATOM 2062 N N . ASN A 1 258 ? 11.148 -1.741 -21.163 1.00 81.06 258 ASN A N 1
ATOM 2063 C CA . ASN A 1 258 ? 10.541 -0.577 -21.818 1.00 81.06 258 ASN A CA 1
ATOM 2064 C C . ASN A 1 258 ? 11.346 0.727 -21.681 1.00 81.06 258 ASN A C 1
ATOM 2066 O O . ASN A 1 258 ? 11.055 1.696 -22.374 1.00 81.06 258 ASN A O 1
ATOM 2070 N N . GLY A 1 259 ? 12.330 0.787 -20.782 1.00 73.25 259 GLY A N 1
ATOM 2071 C CA . GLY A 1 259 ? 13.087 2.004 -20.488 1.00 73.25 259 GLY A CA 1
ATOM 2072 C C . GLY A 1 259 ? 14.267 2.248 -21.427 1.00 73.25 259 GLY A C 1
ATOM 2073 O O . GLY A 1 259 ? 14.796 1.335 -22.073 1.00 73.25 259 GLY A O 1
ATOM 2074 N N . GLU A 1 260 ? 14.726 3.500 -21.457 1.00 73.81 260 GLU A N 1
ATOM 2075 C CA . GLU A 1 260 ? 15.890 3.928 -22.234 1.00 73.81 260 GLU A CA 1
ATOM 2076 C C . GLU A 1 260 ? 17.210 3.311 -21.738 1.00 73.81 260 GLU A C 1
ATOM 2078 O O . GLU A 1 260 ? 17.355 2.867 -20.598 1.00 73.81 260 GLU A O 1
ATOM 2083 N N . LYS A 1 261 ? 18.245 3.327 -22.585 1.00 67.25 261 LYS A N 1
ATOM 2084 C CA . LYS A 1 261 ? 19.539 2.680 -22.304 1.00 67.25 261 LYS A CA 1
ATOM 2085 C C . LYS A 1 261 ? 20.229 3.186 -21.027 1.00 67.25 261 LYS A C 1
ATOM 2087 O O . LYS A 1 261 ? 20.882 2.398 -20.342 1.00 67.25 261 LYS A O 1
ATOM 2092 N N . ALA A 1 262 ? 20.114 4.477 -20.706 1.00 64.44 262 ALA A N 1
ATOM 2093 C CA . ALA A 1 262 ? 20.656 5.048 -19.469 1.00 64.44 262 ALA A CA 1
ATOM 2094 C C . ALA A 1 262 ? 19.882 4.544 -18.239 1.00 64.44 262 ALA A C 1
ATOM 2096 O O . ALA A 1 262 ? 20.484 4.091 -17.267 1.00 64.44 262 ALA A O 1
ATOM 2097 N N . SER A 1 263 ? 18.557 4.514 -18.345 1.00 70.50 263 SER A N 1
ATOM 2098 C CA . SER A 1 263 ? 17.630 4.007 -17.337 1.00 70.50 263 SER A CA 1
ATOM 2099 C C . SER A 1 263 ? 17.840 2.524 -17.012 1.00 70.50 263 SER A C 1
ATOM 2101 O O . SER A 1 263 ? 17.814 2.132 -15.843 1.00 70.50 263 SER A O 1
ATOM 2103 N N . ARG A 1 264 ? 18.165 1.702 -18.021 1.00 76.94 264 ARG A N 1
ATOM 2104 C CA . ARG A 1 264 ? 18.479 0.275 -17.830 1.00 76.94 264 ARG A CA 1
ATOM 2105 C C . ARG A 1 264 ? 19.710 0.047 -16.951 1.00 76.94 264 ARG A C 1
ATOM 2107 O O . ARG A 1 264 ? 19.716 -0.873 -16.136 1.00 76.94 264 ARG A O 1
ATOM 2114 N N . LYS A 1 265 ? 20.740 0.896 -17.063 1.00 81.44 265 LYS A N 1
ATOM 2115 C CA . LYS A 1 265 ? 21.952 0.785 -16.229 1.00 81.44 265 LYS A CA 1
ATOM 2116 C C . LYS A 1 265 ? 21.652 0.978 -14.744 1.00 81.44 265 LYS A C 1
ATOM 2118 O O . LYS A 1 265 ? 22.280 0.320 -13.922 1.00 81.44 265 LYS A O 1
ATOM 2123 N N . THR A 1 266 ? 20.696 1.841 -14.411 1.00 85.38 266 THR A N 1
ATOM 2124 C CA . THR A 1 266 ? 20.299 2.105 -13.022 1.00 85.38 266 THR A CA 1
ATOM 2125 C C . THR A 1 266 ? 19.499 0.949 -12.427 1.00 85.38 266 THR A C 1
ATOM 2127 O O . THR A 1 266 ? 19.695 0.621 -11.263 1.00 85.38 266 THR A O 1
ATOM 2130 N N . ALA A 1 267 ? 18.626 0.308 -13.212 1.00 87.12 267 ALA A N 1
ATOM 2131 C CA . ALA A 1 267 ? 17.752 -0.768 -12.737 1.00 87.12 267 ALA A CA 1
ATOM 2132 C C . ALA A 1 267 ? 18.433 -2.152 -12.687 1.00 87.12 267 ALA A C 1
ATOM 2134 O O . ALA A 1 267 ? 18.085 -2.979 -11.844 1.00 87.12 267 ALA A O 1
ATOM 2135 N N . MET A 1 268 ? 19.431 -2.404 -13.543 1.00 87.88 268 MET A N 1
ATOM 2136 C CA . MET A 1 268 ? 20.096 -3.711 -13.654 1.00 87.88 268 MET A CA 1
ATOM 2137 C C . MET A 1 268 ? 20.709 -4.236 -12.336 1.00 87.88 268 MET A C 1
ATOM 2139 O O . MET A 1 268 ? 20.524 -5.417 -12.036 1.00 87.88 268 MET A O 1
ATOM 2143 N N . PRO A 1 269 ? 21.386 -3.417 -11.501 1.00 92.25 269 PRO A N 1
ATOM 2144 C CA . PRO A 1 269 ? 21.889 -3.877 -10.206 1.00 92.25 269 PRO A CA 1
ATOM 2145 C C . PRO A 1 269 ? 20.779 -4.385 -9.282 1.00 92.25 269 PRO A C 1
ATOM 2147 O O . PRO A 1 269 ? 20.973 -5.372 -8.581 1.00 92.25 269 PRO A O 1
ATOM 2150 N N . TYR A 1 270 ? 19.601 -3.757 -9.308 1.00 92.25 270 TYR A N 1
ATOM 2151 C CA . TYR A 1 270 ? 18.468 -4.177 -8.483 1.00 92.25 270 TYR A CA 1
ATOM 2152 C C . TYR A 1 270 ? 17.892 -5.512 -8.952 1.00 92.25 270 TYR A C 1
ATOM 2154 O O . TYR A 1 270 ? 17.564 -6.344 -8.112 1.00 92.25 270 TYR A O 1
ATOM 2162 N N . LEU A 1 271 ? 17.864 -5.773 -10.265 1.00 90.31 271 LEU A N 1
ATOM 2163 C CA . LEU A 1 271 ? 17.499 -7.091 -10.797 1.00 90.31 271 LEU A CA 1
ATOM 2164 C C . LEU A 1 271 ? 18.468 -8.187 -10.318 1.00 90.31 271 LEU A C 1
ATOM 2166 O O . LEU A 1 271 ? 18.040 -9.294 -9.987 1.00 90.31 271 LEU A O 1
ATOM 2170 N N . ALA A 1 272 ? 19.769 -7.892 -10.258 1.00 89.31 272 ALA A N 1
ATOM 2171 C CA . ALA A 1 272 ? 20.762 -8.832 -9.739 1.00 89.31 272 ALA A CA 1
ATOM 2172 C C . ALA A 1 272 ? 20.592 -9.074 -8.228 1.00 89.31 272 ALA A C 1
ATOM 2174 O O . ALA A 1 272 ? 20.641 -10.220 -7.781 1.00 89.31 272 ALA A O 1
ATOM 2175 N N . ILE A 1 273 ? 20.333 -8.016 -7.450 1.00 91.06 273 ILE A N 1
ATOM 2176 C CA . ILE A 1 273 ? 20.049 -8.120 -6.010 1.00 91.06 273 ILE A CA 1
ATOM 2177 C C . ILE A 1 273 ? 18.801 -8.977 -5.769 1.00 91.06 273 ILE A C 1
ATOM 2179 O O . ILE A 1 273 ? 18.843 -9.875 -4.930 1.00 91.06 273 ILE A O 1
ATOM 2183 N N . CYS A 1 274 ? 17.724 -8.761 -6.533 1.00 89.12 274 CYS A N 1
ATOM 2184 C CA . CYS A 1 274 ? 16.530 -9.604 -6.488 1.00 89.12 274 CYS A CA 1
ATOM 2185 C C . CYS A 1 274 ? 16.877 -11.084 -6.685 1.00 89.12 274 CYS A C 1
ATOM 2187 O O . CYS A 1 274 ? 16.415 -11.907 -5.905 1.00 89.12 274 CYS A O 1
ATOM 2189 N N . GLY A 1 275 ? 17.738 -11.428 -7.649 1.00 85.81 275 GLY A N 1
ATOM 2190 C CA . GLY A 1 275 ? 18.164 -12.817 -7.860 1.00 85.81 275 GLY A CA 1
ATOM 2191 C C . GLY A 1 275 ? 18.822 -13.440 -6.626 1.00 85.81 275 GLY A C 1
ATOM 2192 O O . GLY A 1 275 ? 18.516 -14.573 -6.266 1.00 85.81 275 GLY A O 1
ATOM 2193 N N . GLY A 1 276 ? 19.668 -12.679 -5.923 1.00 85.50 276 GLY A N 1
ATOM 2194 C CA . GLY A 1 276 ? 20.255 -13.114 -4.653 1.00 85.50 276 GLY A CA 1
ATOM 2195 C C . GLY A 1 276 ? 19.225 -13.269 -3.527 1.00 85.50 276 GLY A C 1
ATOM 2196 O O . GLY A 1 276 ? 19.291 -14.237 -2.771 1.00 85.50 276 GLY A O 1
ATOM 2197 N N . LEU A 1 277 ? 18.264 -12.346 -3.424 1.00 85.31 277 LEU A N 1
ATOM 2198 C CA . LEU A 1 277 ? 17.194 -12.385 -2.420 1.00 85.31 277 LEU A CA 1
ATOM 2199 C C . LEU A 1 277 ? 16.240 -13.565 -2.636 1.00 85.31 277 LEU A C 1
ATOM 2201 O O . LEU A 1 277 ? 15.995 -14.325 -1.703 1.00 85.31 277 LEU A O 1
ATOM 2205 N N . PHE A 1 278 ? 15.748 -13.758 -3.861 1.00 82.00 278 PHE A N 1
ATOM 2206 C CA . PHE A 1 278 ? 14.869 -14.878 -4.204 1.00 82.00 278 PHE A CA 1
ATOM 2207 C C . PHE A 1 278 ? 15.596 -16.223 -4.115 1.00 82.00 278 PHE A C 1
ATOM 2209 O O . PHE A 1 278 ? 15.005 -17.199 -3.665 1.00 82.00 278 PHE A O 1
ATOM 2216 N N . GLY A 1 279 ? 16.893 -16.262 -4.440 1.00 78.56 279 GLY A N 1
ATOM 2217 C CA . GLY A 1 279 ? 17.738 -17.426 -4.179 1.00 78.56 279 GLY A CA 1
ATOM 2218 C C . GLY A 1 279 ? 17.776 -17.793 -2.691 1.00 78.56 279 GLY A C 1
ATOM 2219 O O . GLY A 1 279 ? 17.535 -18.944 -2.347 1.00 78.56 279 GLY A O 1
ATOM 2220 N N . ARG A 1 280 ? 17.999 -16.823 -1.792 1.00 76.69 280 ARG A N 1
ATOM 2221 C CA . ARG A 1 280 ? 17.955 -17.060 -0.333 1.00 76.69 280 ARG A CA 1
ATOM 2222 C C . ARG A 1 280 ? 16.582 -17.541 0.138 1.00 76.69 280 ARG A C 1
ATOM 2224 O O . ARG A 1 280 ? 16.509 -18.539 0.841 1.00 76.69 280 ARG A O 1
ATOM 2231 N N . LEU A 1 281 ? 15.510 -16.893 -0.317 1.00 74.50 281 LEU A N 1
ATOM 2232 C CA . LEU A 1 281 ? 14.132 -17.299 -0.021 1.00 74.50 281 LEU A CA 1
ATOM 2233 C C . LEU A 1 281 ? 13.834 -18.743 -0.448 1.00 74.50 281 LEU A C 1
ATOM 2235 O O . LEU A 1 281 ? 13.187 -19.480 0.289 1.00 74.50 281 LEU A O 1
ATOM 2239 N N . SER A 1 282 ? 14.345 -19.163 -1.609 1.00 72.19 282 SER A N 1
ATOM 2240 C CA . SER A 1 282 ? 14.174 -20.531 -2.116 1.00 72.19 282 SER A CA 1
ATOM 2241 C C . SER A 1 282 ? 14.965 -21.592 -1.344 1.00 72.19 282 SER A C 1
ATOM 2243 O O . SER A 1 282 ? 14.682 -22.772 -1.494 1.00 72.19 282 SER A O 1
ATOM 2245 N N . LEU A 1 283 ? 15.952 -21.196 -0.530 1.00 70.19 283 LEU A N 1
ATOM 2246 C CA . LEU A 1 283 ? 16.710 -22.111 0.332 1.00 70.19 283 LEU A CA 1
ATOM 2247 C C . LEU A 1 283 ? 16.040 -22.309 1.698 1.00 70.19 283 LEU A C 1
ATOM 2249 O O . LEU A 1 283 ? 16.166 -23.380 2.284 1.00 70.19 283 LEU A O 1
ATOM 2253 N N . ASP A 1 284 ? 15.343 -21.284 2.197 1.00 63.44 284 ASP A N 1
ATOM 2254 C CA . ASP A 1 284 ? 14.643 -21.314 3.489 1.00 63.44 284 ASP A CA 1
ATOM 2255 C C . ASP A 1 284 ? 13.243 -21.955 3.398 1.00 63.44 284 ASP A C 1
ATOM 2257 O O . ASP A 1 284 ? 12.634 -22.274 4.422 1.00 63.44 284 ASP A O 1
ATOM 2261 N N . SER A 1 285 ? 12.730 -22.165 2.182 1.00 57.03 285 SER A N 1
ATOM 2262 C CA . SER A 1 285 ? 11.457 -22.837 1.907 1.00 57.03 285 SER A CA 1
ATOM 2263 C C . SER A 1 285 ? 11.680 -24.055 1.010 1.00 57.03 285 SER A C 1
ATOM 2265 O O . SER A 1 285 ? 12.455 -23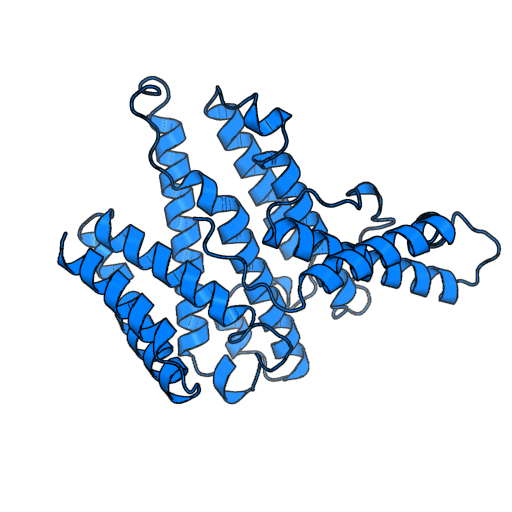.967 0.065 1.00 57.03 285 SER A O 1
ATOM 2267 N N . ASP A 1 286 ? 10.942 -25.147 1.213 1.00 50.44 286 ASP A N 1
ATOM 2268 C CA . ASP A 1 286 ? 10.967 -26.344 0.346 1.00 50.44 286 ASP A CA 1
ATOM 2269 C C . ASP A 1 286 ? 10.397 -26.106 -1.083 1.00 50.44 286 ASP A C 1
ATOM 2271 O O . ASP A 1 286 ? 10.041 -27.052 -1.786 1.00 50.44 286 ASP A O 1
ATOM 2275 N N . GLU A 1 287 ? 10.271 -24.855 -1.549 1.00 53.19 287 GLU A N 1
ATOM 2276 C CA . GLU A 1 287 ? 9.599 -24.520 -2.807 1.00 53.19 287 GLU A CA 1
ATOM 2277 C C . GLU A 1 287 ? 10.429 -23.634 -3.751 1.00 53.19 287 GLU A C 1
ATOM 2279 O O . GLU A 1 287 ? 10.696 -22.461 -3.498 1.00 53.19 287 GLU A O 1
ATOM 2284 N N . ALA A 1 288 ? 10.722 -24.191 -4.931 1.00 55.47 288 ALA A N 1
ATOM 2285 C CA . ALA A 1 288 ? 11.414 -23.562 -6.061 1.00 55.47 288 ALA A CA 1
ATOM 2286 C C . ALA A 1 288 ? 10.660 -22.380 -6.722 1.00 55.47 288 ALA A C 1
ATOM 2288 O O . ALA A 1 288 ? 11.220 -21.671 -7.558 1.00 55.47 288 ALA A O 1
ATOM 2289 N N . SER A 1 289 ? 9.409 -22.113 -6.327 1.00 65.50 289 SER A N 1
ATOM 2290 C CA . SER A 1 289 ? 8.478 -21.291 -7.110 1.00 65.50 289 SER A CA 1
ATOM 2291 C C . SER A 1 289 ? 8.913 -19.832 -7.303 1.00 65.50 289 SER A C 1
ATOM 2293 O O . SER A 1 289 ? 8.779 -19.310 -8.404 1.00 65.50 289 SER A O 1
ATOM 2295 N N . LEU A 1 290 ? 9.454 -19.139 -6.295 1.00 65.12 290 LEU A N 1
ATOM 2296 C CA . LEU A 1 290 ? 9.836 -17.722 -6.444 1.00 65.12 290 LEU A CA 1
ATOM 2297 C C . LEU A 1 290 ? 11.081 -17.519 -7.311 1.00 65.12 290 LEU A C 1
ATOM 2299 O O . LEU A 1 290 ? 11.165 -16.545 -8.062 1.00 65.12 290 LEU A O 1
ATOM 2303 N N . LEU A 1 291 ? 12.046 -18.432 -7.199 1.00 72.75 291 LEU A N 1
ATOM 2304 C CA . LEU A 1 291 ? 13.228 -18.415 -8.050 1.00 72.75 291 LEU A CA 1
ATOM 2305 C C . LEU A 1 291 ? 12.829 -18.694 -9.501 1.00 72.75 291 LEU A C 1
ATOM 2307 O O . LEU A 1 291 ? 13.324 -18.012 -10.394 1.00 72.75 291 LEU A O 1
ATOM 2311 N N . ASP A 1 292 ? 11.881 -19.604 -9.727 1.00 76.88 292 ASP A N 1
ATOM 2312 C CA . ASP A 1 292 ? 11.330 -19.872 -11.056 1.00 76.88 292 ASP A CA 1
ATOM 2313 C C . ASP A 1 292 ? 10.654 -18.623 -11.648 1.00 76.88 292 ASP A C 1
ATOM 2315 O O . ASP A 1 292 ? 11.004 -18.217 -12.756 1.00 76.88 292 ASP A O 1
ATOM 2319 N N . HIS A 1 293 ? 9.800 -17.922 -10.885 1.00 72.88 293 HIS A N 1
ATOM 2320 C CA . HIS A 1 293 ? 9.206 -16.647 -11.328 1.00 72.88 293 HIS A CA 1
ATOM 2321 C C . HIS A 1 293 ? 10.279 -15.598 -11.653 1.00 72.88 293 HIS A C 1
ATOM 2323 O O . HIS A 1 293 ? 10.187 -14.892 -12.657 1.00 72.88 293 HIS A O 1
ATOM 2329 N N . TYR A 1 294 ? 11.326 -15.487 -10.829 1.00 80.50 294 TYR A N 1
ATOM 2330 C CA . TYR A 1 294 ? 12.449 -14.600 -11.122 1.00 80.50 294 TYR A CA 1
ATOM 2331 C C . TYR A 1 294 ? 13.141 -14.975 -12.439 1.00 80.50 294 TYR A C 1
ATOM 2333 O O . TYR A 1 294 ? 13.405 -14.102 -13.268 1.00 80.50 294 TYR A O 1
ATOM 2341 N N . LEU A 1 295 ? 13.419 -16.262 -12.656 1.00 81.00 295 LEU A N 1
ATOM 2342 C CA . LEU A 1 295 ? 14.080 -16.755 -13.862 1.00 81.00 295 LEU A CA 1
ATOM 2343 C C . LEU A 1 295 ? 13.232 -16.516 -15.117 1.00 81.00 295 LEU A C 1
ATOM 2345 O O . LEU A 1 295 ? 13.775 -16.056 -16.123 1.00 81.00 295 LEU A O 1
ATOM 2349 N N . GLU A 1 296 ? 11.921 -16.751 -15.056 1.00 81.88 296 GLU A N 1
ATOM 2350 C CA . GLU A 1 296 ? 10.976 -16.437 -16.135 1.00 81.88 296 GLU A CA 1
ATOM 2351 C C . GLU A 1 296 ? 10.991 -14.942 -16.481 1.00 81.88 296 GLU A C 1
ATOM 2353 O O . GLU A 1 296 ? 11.141 -14.554 -17.644 1.00 81.88 296 GLU A O 1
ATOM 2358 N N . LEU A 1 297 ? 10.919 -14.077 -15.467 1.00 78.69 297 LEU A N 1
ATOM 2359 C CA . LEU A 1 297 ? 10.949 -12.628 -15.660 1.00 78.69 297 LEU A CA 1
ATOM 2360 C C . LEU A 1 297 ? 12.287 -12.149 -16.255 1.00 78.69 297 LEU A C 1
ATOM 2362 O O . LEU A 1 297 ? 12.307 -11.267 -17.116 1.00 78.69 297 LEU A O 1
ATOM 2366 N N . VAL A 1 298 ? 13.413 -12.749 -15.859 1.00 80.44 298 VAL A N 1
ATOM 2367 C CA . VAL A 1 298 ? 14.740 -12.446 -16.425 1.00 80.44 298 VAL A CA 1
ATOM 2368 C C . VAL A 1 298 ? 14.847 -12.873 -17.891 1.00 80.44 298 VAL A C 1
ATOM 2370 O O . VAL A 1 298 ? 15.495 -12.179 -18.680 1.00 80.44 298 VAL A O 1
ATOM 2373 N N . GLN A 1 299 ? 14.218 -13.982 -18.291 1.00 81.44 299 GLN A N 1
ATOM 2374 C CA . GLN A 1 299 ? 14.199 -14.405 -19.695 1.00 81.44 299 GLN A CA 1
ATOM 2375 C C . GLN A 1 299 ? 13.515 -13.362 -20.589 1.00 81.44 299 GLN A C 1
ATOM 2377 O O . GLN A 1 299 ? 14.031 -13.067 -21.667 1.00 81.44 299 GLN A O 1
ATOM 2382 N N . MET A 1 300 ? 12.440 -12.721 -20.117 1.00 77.06 300 MET A N 1
ATOM 2383 C CA . MET A 1 300 ? 11.789 -11.626 -20.850 1.00 77.06 300 MET A CA 1
ATOM 2384 C C . MET A 1 300 ? 12.694 -10.405 -21.046 1.00 77.06 300 MET A C 1
ATOM 2386 O O . MET A 1 300 ? 12.631 -9.755 -22.090 1.00 77.06 300 MET A O 1
ATOM 2390 N N . VAL A 1 301 ? 13.564 -10.101 -20.076 1.00 76.38 301 VAL A N 1
ATOM 2391 C CA . VAL A 1 301 ? 14.557 -9.020 -20.214 1.00 76.38 301 VAL A CA 1
ATOM 2392 C C . VAL A 1 301 ? 15.608 -9.368 -21.268 1.00 76.38 301 VAL A C 1
ATOM 2394 O O . VAL A 1 301 ? 16.052 -8.485 -21.987 1.00 76.38 301 VAL A O 1
ATOM 2397 N N . ARG A 1 302 ? 16.019 -10.638 -21.371 1.00 72.06 302 ARG A N 1
ATOM 2398 C CA . ARG A 1 302 ? 17.033 -11.087 -22.346 1.00 72.06 302 ARG A CA 1
ATOM 2399 C C . ARG A 1 302 ? 16.508 -11.196 -23.777 1.00 72.06 302 ARG A C 1
ATOM 2401 O O . ARG A 1 302 ? 17.309 -11.182 -24.704 1.00 72.06 302 ARG A O 1
ATOM 2408 N N . ALA A 1 303 ? 15.199 -11.366 -23.942 1.00 71.38 303 ALA A N 1
ATOM 2409 C CA . ALA A 1 303 ? 14.552 -11.490 -25.245 1.00 71.38 303 ALA A CA 1
ATOM 2410 C C . ALA A 1 303 ? 14.326 -10.138 -25.960 1.00 71.38 303 ALA A C 1
ATOM 2412 O O . ALA A 1 303 ? 13.939 -10.149 -27.127 1.00 71.38 303 ALA A O 1
ATOM 2413 N N . ASN A 1 304 ? 14.567 -9.006 -25.282 1.00 55.66 304 ASN A N 1
ATOM 2414 C CA . ASN A 1 304 ? 14.405 -7.629 -25.778 1.00 55.66 304 ASN A CA 1
ATOM 2415 C C . ASN A 1 304 ? 15.729 -6.847 -25.750 1.00 55.66 304 ASN A C 1
ATOM 2417 O O . ASN A 1 304 ? 15.837 -5.836 -26.482 1.00 55.66 304 ASN A O 1
#

Secondary structure (DSSP, 8-state):
-------SSSHHHHHHHHHHHHHHHHTTHHHHHTT--TTS-HHHHHHHHHHHHHHHHHHHHHHHHTTPPPSS-GGG--SPPP-TTS--HHHHHHHHHHHHHHHHHHHHSHHHHHTTT-HHHHHHHHHHHHHHHHHHHHHSPTTGGGTTSHHHHHH---HHHHHHHHHHHHHHHHHHHHHHGGG-SPPPGGGTTSHHHHHHHHHHHHHHHHHHHHHHHHHHHTSHHHHTTTT-SSSSTTHHHHHHHHHHHHHHHHHHHHS-HHHHHHHHHHHHHHHHHHHHHHHHSS-THHHHHHHHHHHHHHT-

Foldseek 3Di:
DPPDDPDDPVVVVVVVLVVLVVVLVVVVLLCLCLCVDVVDDPVVNVVSVLSLLQSLLSQLVSQVVVVHQRPDDLPSNNDQDDCPVLQDVSSLSSLLSSLLNLLCCLCPNPVNVVPVQALVSVVVSLVVSVVSLLVSLVNHGPPLSVLLALVSLVPDPDLSVSLRSVVSNLSSLVSLCSSQVVLQDDDDPVPVVRPPSSVVSNVVSLVSNQVSLVRLLVNLLVCVCVVSVSQVDDDDLGHSSNVSNLSSLVSLLVCLLPPDPVSVVVSVVSLVSSLVSQVVVCVVDVDPPSNVVSVVSVVSSVVD

Organism: Colletotrichum higginsianum (strain IMI 349063) (NCBI:txid759273)

Radius of gyration: 20.85 Å; chains: 1; bounding box: 48×43×61 Å

pLDDT: mean 78.97, std 14.85, range [23.5, 97.19]